Protein AF-A0AAV7TXJ1-F1 (afdb_monomer)

Structure (mmCIF, N/CA/C/O backbone):
data_AF-A0AAV7TXJ1-F1
#
_entry.id   AF-A0AAV7TXJ1-F1
#
loop_
_atom_site.group_PDB
_atom_site.id
_atom_site.type_symbol
_atom_site.label_atom_id
_atom_site.label_alt_id
_atom_site.label_comp_id
_atom_site.label_asym_id
_atom_site.label_entity_id
_atom_site.label_seq_id
_atom_site.pdbx_PDB_ins_code
_atom_site.Cartn_x
_atom_site.Cartn_y
_atom_site.Cartn_z
_atom_site.occupancy
_atom_site.B_iso_or_equiv
_atom_site.auth_seq_id
_atom_site.auth_comp_id
_atom_site.auth_asym_id
_atom_site.auth_atom_id
_atom_site.pdbx_PDB_model_num
ATOM 1 N N . MET A 1 1 ? 29.647 21.938 57.195 1.00 44.66 1 MET A N 1
ATOM 2 C CA . MET A 1 1 ? 29.527 20.941 56.111 1.00 44.66 1 MET A CA 1
ATOM 3 C C . MET A 1 1 ? 28.991 19.669 56.745 1.00 44.66 1 MET A C 1
ATOM 5 O O . MET A 1 1 ? 29.763 18.951 57.360 1.00 44.66 1 MET A O 1
ATOM 9 N N . ALA A 1 2 ? 27.670 19.486 56.723 1.00 45.44 2 ALA A N 1
ATOM 10 C CA . ALA A 1 2 ? 27.016 18.261 57.190 1.00 45.44 2 ALA A CA 1
ATOM 11 C C . ALA A 1 2 ? 27.037 17.235 56.046 1.00 45.44 2 ALA A C 1
ATOM 13 O O . ALA A 1 2 ? 26.873 17.624 54.886 1.00 45.44 2 ALA A O 1
ATOM 14 N N . SER A 1 3 ? 27.345 15.975 56.361 1.00 47.84 3 SER A N 1
ATOM 15 C CA . SER A 1 3 ? 27.571 14.915 55.379 1.00 47.84 3 SER A CA 1
ATOM 16 C C . SER A 1 3 ? 26.258 14.465 54.733 1.00 47.84 3 SER A C 1
ATOM 18 O O . SER A 1 3 ? 25.182 14.521 55.319 1.00 47.84 3 SER A O 1
ATOM 20 N N . PHE A 1 4 ? 26.361 14.020 53.484 1.00 45.41 4 PHE A N 1
ATOM 21 C CA . PHE A 1 4 ? 25.254 13.537 52.655 1.00 45.41 4 PHE A CA 1
ATOM 22 C C . PHE A 1 4 ? 24.641 12.214 53.169 1.00 45.41 4 PHE A C 1
ATOM 24 O O . PHE A 1 4 ? 23.583 11.803 52.693 1.00 45.41 4 PHE A O 1
ATOM 31 N N . ASP A 1 5 ? 25.281 11.566 54.146 1.00 53.81 5 ASP A N 1
ATOM 32 C CA . ASP A 1 5 ? 24.901 10.244 54.650 1.00 53.81 5 ASP A CA 1
ATOM 33 C C . ASP A 1 5 ? 23.789 10.284 55.714 1.00 53.81 5 ASP A C 1
ATOM 35 O O . ASP A 1 5 ? 22.982 9.356 55.766 1.00 53.81 5 ASP A O 1
ATOM 39 N N . ASP A 1 6 ? 23.633 11.385 56.462 1.00 55.72 6 ASP A N 1
ATOM 40 C CA . ASP A 1 6 ? 22.597 11.502 57.509 1.00 55.72 6 ASP A CA 1
ATOM 41 C C . ASP A 1 6 ? 21.161 11.503 56.954 1.00 55.72 6 ASP A C 1
ATOM 43 O O . ASP A 1 6 ? 20.207 11.242 57.684 1.00 55.72 6 ASP 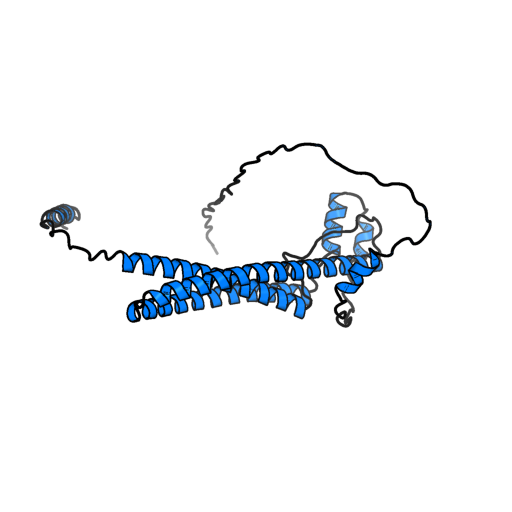A O 1
ATOM 47 N N . ASN A 1 7 ? 20.984 11.758 55.654 1.00 55.47 7 ASN A N 1
ATOM 48 C CA . ASN A 1 7 ? 19.667 11.835 55.014 1.00 55.47 7 ASN A CA 1
ATOM 49 C C . ASN A 1 7 ? 19.118 10.455 54.598 1.00 55.47 7 ASN A C 1
ATOM 51 O O . ASN A 1 7 ? 17.936 10.299 54.291 1.00 55.47 7 ASN A O 1
ATOM 55 N N . ARG A 1 8 ? 19.975 9.427 54.555 1.00 56.69 8 ARG A N 1
ATOM 56 C CA . ARG A 1 8 ? 19.598 8.100 54.049 1.00 56.69 8 ARG A CA 1
ATOM 57 C C . ARG A 1 8 ? 18.840 7.282 55.093 1.00 56.69 8 ARG A C 1
ATOM 59 O O . ARG A 1 8 ? 17.846 6.635 54.761 1.00 56.69 8 ARG A O 1
ATOM 66 N N . ASP A 1 9 ? 19.262 7.390 56.347 1.00 70.50 9 ASP A N 1
ATOM 67 C CA . ASP A 1 9 ? 18.637 6.692 57.469 1.00 70.50 9 ASP A CA 1
ATOM 68 C C . ASP A 1 9 ? 17.297 7.330 57.862 1.00 70.50 9 ASP A C 1
ATOM 70 O O . ASP A 1 9 ? 16.354 6.624 58.228 1.00 70.50 9 ASP A O 1
ATOM 74 N N . THR A 1 10 ? 17.149 8.648 57.678 1.00 69.12 10 THR A N 1
ATOM 75 C CA . THR A 1 10 ? 15.869 9.348 57.881 1.00 69.12 10 THR A CA 1
ATOM 76 C C . THR A 1 10 ? 14.829 8.936 56.837 1.00 69.12 10 THR A C 1
ATOM 78 O O . THR A 1 10 ? 13.684 8.651 57.187 1.00 69.12 10 THR A O 1
ATOM 81 N N . LEU A 1 11 ? 15.234 8.818 55.567 1.00 66.56 11 LEU A N 1
ATOM 82 C CA . LEU A 1 11 ? 14.375 8.338 54.477 1.00 66.56 11 LEU A CA 1
ATOM 83 C C . LEU A 1 11 ? 13.955 6.875 54.666 1.00 66.56 11 LEU A C 1
ATOM 85 O O . LEU A 1 11 ? 12.809 6.521 54.385 1.00 66.56 11 LEU A O 1
ATOM 89 N N . ALA A 1 12 ? 14.855 6.024 55.166 1.00 69.19 12 ALA A N 1
ATOM 90 C CA . ALA A 1 12 ? 14.532 4.635 55.476 1.00 69.19 12 ALA A CA 1
ATOM 91 C C . ALA A 1 12 ? 13.516 4.539 56.627 1.00 69.19 12 ALA A C 1
ATOM 93 O O . ALA A 1 12 ? 12.518 3.826 56.510 1.00 69.19 12 ALA A O 1
ATOM 94 N N . ALA A 1 13 ? 13.711 5.306 57.704 1.00 74.06 13 ALA A N 1
ATOM 95 C CA . ALA A 1 13 ? 12.779 5.350 58.830 1.00 74.06 13 ALA A CA 1
ATOM 96 C C . ALA A 1 13 ? 11.383 5.867 58.426 1.00 74.06 13 ALA A C 1
ATOM 98 O O . ALA A 1 13 ? 10.367 5.348 58.897 1.00 74.06 13 ALA A O 1
ATOM 99 N N . GLU A 1 14 ? 11.313 6.835 57.508 1.00 72.50 14 GLU A N 1
ATOM 100 C CA . GLU A 1 14 ? 10.054 7.361 56.971 1.00 72.50 14 GLU A CA 1
ATOM 101 C C . GLU A 1 14 ? 9.329 6.338 56.072 1.00 72.50 14 GLU A C 1
ATOM 103 O O . GLU A 1 14 ? 8.099 6.220 56.117 1.00 72.50 14 GLU A O 1
ATOM 108 N N . LEU A 1 15 ? 10.083 5.531 55.315 1.00 67.75 15 LEU A N 1
ATOM 109 C CA . LEU A 1 15 ? 9.535 4.469 54.467 1.00 67.75 15 LEU A CA 1
ATOM 110 C C . LEU A 1 15 ? 8.858 3.361 55.293 1.00 67.75 15 LEU A C 1
ATOM 112 O O . LEU A 1 15 ? 7.788 2.881 54.917 1.00 67.75 15 LEU A O 1
ATOM 116 N N . PHE A 1 16 ? 9.459 2.982 56.426 1.00 68.25 16 PHE A N 1
ATOM 117 C CA . PHE A 1 16 ? 8.970 1.898 57.290 1.00 68.25 16 PHE A CA 1
ATOM 118 C C . PHE A 1 16 ? 7.990 2.355 58.385 1.00 68.25 16 PHE A C 1
ATOM 120 O O . PHE A 1 16 ? 7.321 1.517 58.987 1.00 68.25 16 PHE A O 1
ATOM 127 N N . SER A 1 17 ? 7.834 3.666 58.607 1.00 64.38 17 SER A N 1
ATOM 128 C CA . SER A 1 17 ? 6.841 4.225 59.545 1.00 64.38 17 SER A CA 1
ATOM 129 C C . SER A 1 17 ? 5.441 4.389 58.940 1.00 64.38 17 SER A C 1
ATOM 131 O O . SER A 1 17 ? 4.470 4.645 59.660 1.00 64.38 17 SER A O 1
ATOM 133 N N . ARG A 1 18 ? 5.282 4.214 57.620 1.00 55.34 18 ARG A N 1
ATOM 134 C CA . ARG A 1 18 ? 3.954 4.160 56.996 1.00 55.34 18 ARG A CA 1
ATOM 135 C C . ARG A 1 18 ? 3.254 2.866 57.406 1.00 55.34 18 ARG A C 1
ATOM 137 O O . ARG A 1 18 ? 3.525 1.805 56.850 1.00 55.34 18 ARG A O 1
ATOM 144 N N . LYS A 1 19 ? 2.307 2.967 58.350 1.00 61.31 19 LYS A N 1
ATOM 145 C CA . LYS A 1 19 ? 1.334 1.899 58.638 1.00 61.31 19 LYS A CA 1
ATOM 146 C C . LYS A 1 19 ? 0.792 1.358 57.307 1.00 61.31 19 LYS A C 1
ATOM 148 O O . LYS A 1 19 ? 0.383 2.179 56.479 1.00 61.31 19 LYS A O 1
ATOM 153 N N . PRO A 1 20 ? 0.770 0.029 57.092 1.00 51.16 20 PRO A N 1
ATOM 154 C CA . PRO A 1 20 ? 0.206 -0.546 55.881 1.00 51.16 20 PRO A CA 1
ATOM 155 C C . PRO A 1 20 ? -1.222 -0.027 55.735 1.00 51.16 20 PRO A C 1
ATOM 157 O O . PRO A 1 20 ? -2.091 -0.314 56.560 1.00 51.16 20 PRO A O 1
ATOM 160 N N . GLN A 1 21 ? -1.445 0.812 54.720 1.00 51.97 21 GLN A N 1
ATOM 161 C CA . GLN A 1 21 ? -2.796 1.197 54.350 1.00 51.97 21 GLN A CA 1
ATOM 162 C C . GLN A 1 21 ? -3.510 -0.098 53.986 1.00 51.97 21 GLN A C 1
ATOM 164 O O . GLN A 1 21 ? -3.008 -0.867 53.162 1.00 51.97 21 GLN A O 1
ATOM 169 N N . ALA A 1 22 ? -4.648 -0.344 54.639 1.00 54.94 22 ALA A N 1
ATOM 170 C CA . ALA A 1 22 ? -5.539 -1.431 54.273 1.00 54.94 22 ALA A CA 1
ATOM 171 C C . ALA A 1 22 ? -5.709 -1.426 52.746 1.00 54.94 22 ALA A C 1
ATOM 173 O O . ALA A 1 22 ? -5.795 -0.336 52.161 1.00 54.94 22 ALA A O 1
ATOM 174 N N . PRO A 1 23 ? -5.693 -2.604 52.100 1.00 49.53 23 PRO A N 1
ATOM 175 C CA . PRO A 1 23 ? -5.726 -2.697 50.653 1.00 49.53 23 PRO A CA 1
ATOM 176 C C . PRO A 1 23 ? -6.911 -1.878 50.162 1.00 49.53 23 PRO A C 1
ATOM 178 O O . PRO A 1 23 ? -8.062 -2.187 50.468 1.00 49.53 23 PRO A O 1
ATOM 181 N N . ARG A 1 24 ? -6.619 -0.792 49.434 1.00 47.91 24 ARG A N 1
ATOM 182 C CA . ARG A 1 24 ? -7.638 -0.096 48.659 1.00 47.91 24 ARG A CA 1
ATOM 183 C C . ARG A 1 24 ? -8.225 -1.173 47.768 1.00 47.91 24 ARG A C 1
ATOM 185 O O . ARG A 1 24 ? -7.517 -1.699 46.912 1.00 47.91 24 ARG A O 1
ATOM 192 N N . THR A 1 25 ? -9.475 -1.538 48.017 1.00 47.28 25 THR A N 1
ATOM 193 C CA . THR A 1 25 ? -10.266 -2.378 47.131 1.00 47.28 25 THR A CA 1
ATOM 194 C C . THR A 1 25 ? -10.360 -1.624 45.813 1.00 47.28 25 THR A C 1
ATOM 196 O O . THR A 1 25 ? -11.230 -0.780 45.613 1.00 47.28 25 THR A O 1
ATOM 199 N N . SER A 1 26 ? -9.374 -1.842 44.945 1.00 52.94 26 SER A N 1
ATOM 200 C CA . SER A 1 26 ? -9.452 -1.466 43.552 1.00 52.94 26 SER A CA 1
ATOM 201 C C . SER A 1 26 ? -10.658 -2.204 43.013 1.00 52.94 26 SER A C 1
ATOM 203 O O . SER A 1 26 ? -10.696 -3.434 43.043 1.00 52.94 26 SER A O 1
ATOM 205 N N . ASP A 1 27 ? -11.634 -1.432 42.578 1.00 45.31 27 ASP A N 1
ATOM 206 C CA . ASP A 1 27 ? -12.844 -1.858 41.904 1.00 45.31 27 ASP A CA 1
ATOM 207 C C . ASP A 1 27 ? -12.455 -2.518 40.564 1.00 45.31 27 ASP A C 1
ATOM 209 O O . ASP A 1 27 ? -12.539 -1.930 39.483 1.00 45.31 27 ASP A O 1
ATOM 213 N N . HIS A 1 28 ? -11.876 -3.721 40.644 1.00 46.91 28 HIS A N 1
ATOM 214 C CA . HIS A 1 28 ? -11.438 -4.531 39.517 1.00 46.91 28 HIS A CA 1
ATOM 215 C C . HIS A 1 28 ? -12.684 -5.164 38.912 1.00 46.91 28 HIS A C 1
ATOM 217 O O . HIS A 1 28 ? -12.992 -6.333 39.118 1.00 46.91 28 HIS A O 1
ATOM 223 N N . THR A 1 29 ? -13.453 -4.338 38.207 1.00 49.44 29 THR A N 1
ATOM 224 C CA . THR A 1 29 ? -14.603 -4.785 37.434 1.00 49.44 29 THR A CA 1
ATOM 225 C C . THR A 1 29 ? -14.074 -5.445 36.152 1.00 49.44 29 THR A C 1
ATOM 227 O O . THR A 1 29 ? -13.507 -4.750 35.300 1.00 49.44 29 THR A O 1
ATOM 230 N N . PRO A 1 30 ? -14.231 -6.773 35.978 1.00 56.66 30 PRO A N 1
ATOM 231 C CA . PRO A 1 30 ? -13.691 -7.523 34.833 1.00 56.66 30 PRO A CA 1
ATOM 232 C C . PRO A 1 30 ? -14.153 -6.974 33.468 1.00 56.66 30 PRO A C 1
ATOM 234 O O . PRO A 1 30 ? -13.489 -7.161 32.449 1.00 56.66 30 PRO A O 1
ATOM 237 N N . THR A 1 31 ? -15.244 -6.205 33.452 1.00 65.94 31 THR A N 1
ATOM 238 C CA . THR A 1 31 ? -15.799 -5.525 32.277 1.00 65.94 31 THR A CA 1
ATOM 239 C C . THR A 1 31 ? -14.896 -4.413 31.720 1.00 65.94 31 THR A C 1
ATOM 241 O O . THR A 1 31 ? -14.801 -4.261 30.501 1.00 65.94 31 THR A O 1
ATOM 244 N N . LYS A 1 32 ? -14.194 -3.640 32.569 1.00 70.75 32 LYS A N 1
ATOM 245 C CA . LYS A 1 32 ? -13.352 -2.509 32.115 1.00 70.75 32 LYS A CA 1
ATOM 246 C C . LYS A 1 32 ? -12.047 -2.976 31.468 1.00 70.75 32 LYS A C 1
ATOM 248 O O . LYS A 1 32 ? -11.631 -2.416 30.453 1.00 70.75 32 LYS A O 1
ATOM 253 N N . GLU A 1 33 ? -11.429 -4.022 32.014 1.00 74.75 33 GLU A N 1
ATOM 254 C CA . GLU A 1 33 ? -10.202 -4.599 31.450 1.00 74.75 33 GLU A CA 1
ATOM 255 C C . GLU A 1 33 ? -10.486 -5.311 30.118 1.00 74.75 33 GLU A C 1
ATOM 257 O O . GLU A 1 33 ? -9.755 -5.118 29.144 1.00 74.75 33 GLU A O 1
ATOM 262 N N . GLY A 1 34 ? -11.611 -6.031 30.016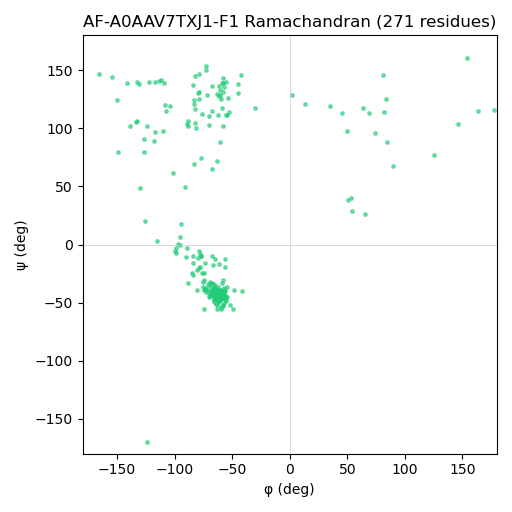 1.00 85.50 34 GLY A N 1
ATOM 263 C CA . GLY A 1 34 ? -12.053 -6.632 28.754 1.00 85.50 34 GLY A CA 1
ATOM 264 C C . GLY A 1 34 ? -12.308 -5.597 27.650 1.00 85.50 34 GLY A C 1
ATOM 265 O O . GLY A 1 34 ? -11.895 -5.791 26.503 1.00 85.50 34 GLY A O 1
ATOM 266 N N . LEU A 1 35 ? -12.919 -4.456 27.991 1.00 87.38 35 LEU A N 1
ATOM 267 C CA . LEU A 1 35 ? -13.142 -3.356 27.047 1.00 87.38 35 LEU A CA 1
ATOM 268 C C . LEU A 1 35 ? -11.818 -2.764 26.544 1.00 87.38 35 LEU A C 1
ATOM 270 O O . LEU A 1 35 ? -11.633 -2.576 25.340 1.00 87.38 35 LEU A O 1
ATOM 274 N N . ARG A 1 36 ? -10.865 -2.521 27.451 1.00 88.12 36 ARG A N 1
ATOM 275 C CA . ARG A 1 36 ? -9.535 -2.003 27.104 1.00 88.12 36 ARG A CA 1
ATOM 276 C C . ARG A 1 36 ? -8.802 -2.926 26.130 1.00 88.12 36 ARG A C 1
ATOM 278 O O . ARG A 1 36 ? -8.245 -2.453 25.140 1.00 88.12 36 ARG A O 1
ATOM 285 N N . GLN A 1 37 ? -8.836 -4.235 26.368 1.00 91.31 37 GLN A N 1
ATOM 286 C CA . GLN A 1 37 ? -8.215 -5.218 25.477 1.00 91.31 37 GLN A CA 1
ATOM 287 C C . GLN A 1 37 ? -8.849 -5.222 24.080 1.00 91.31 37 GLN A C 1
ATOM 289 O O . GLN A 1 37 ? -8.127 -5.285 23.080 1.00 91.31 37 GLN A O 1
ATOM 294 N N . LYS A 1 38 ? -10.180 -5.084 23.988 1.00 93.00 38 LYS A N 1
ATOM 295 C CA . LYS A 1 38 ? -10.880 -4.940 22.701 1.00 93.00 38 LYS A CA 1
ATOM 296 C C . LYS A 1 38 ? -10.431 -3.685 21.949 1.00 93.00 38 LYS A C 1
ATOM 298 O O . LYS A 1 38 ? -10.134 -3.780 20.761 1.00 93.00 38 LYS A O 1
ATOM 303 N N . PHE A 1 39 ? -10.279 -2.548 22.629 1.00 94.19 39 PHE A N 1
ATOM 304 C CA . PHE A 1 39 ? -9.774 -1.316 22.011 1.00 94.19 39 PHE A CA 1
ATOM 305 C C . PHE A 1 39 ? -8.315 -1.426 21.543 1.00 94.19 39 PHE A C 1
ATOM 307 O O . PHE A 1 39 ? -8.008 -0.999 20.432 1.00 94.19 39 PHE A O 1
ATOM 314 N N . ILE A 1 40 ? -7.429 -2.063 22.319 1.00 94.62 40 ILE A N 1
ATOM 315 C CA . ILE A 1 40 ? -6.039 -2.330 21.897 1.00 94.62 40 ILE A CA 1
ATOM 316 C C . ILE A 1 40 ? -6.018 -3.209 20.638 1.00 94.62 40 ILE A C 1
ATOM 318 O O . ILE A 1 40 ? -5.270 -2.954 19.689 1.00 94.62 40 ILE A O 1
ATOM 322 N N . LYS A 1 41 ? -6.859 -4.251 20.607 1.00 96.81 41 LYS A N 1
ATOM 323 C CA . LYS A 1 41 ? -6.999 -5.125 19.437 1.00 96.81 41 LYS A CA 1
ATOM 324 C C . LYS A 1 41 ? -7.519 -4.343 18.227 1.00 96.81 41 LYS A C 1
ATOM 326 O O . LYS A 1 41 ? -6.952 -4.495 17.145 1.00 96.81 41 LYS A O 1
ATOM 331 N N . LEU A 1 42 ? -8.537 -3.502 18.411 1.00 97.06 42 LEU A N 1
ATOM 332 C CA . LEU A 1 42 ? -9.119 -2.675 17.355 1.00 97.06 42 LEU A CA 1
ATOM 333 C C . LEU A 1 42 ? -8.102 -1.679 16.788 1.00 97.06 42 LEU A C 1
ATOM 335 O O . LEU A 1 42 ? -7.931 -1.612 15.573 1.00 97.06 42 LEU A O 1
ATOM 339 N N . GLU A 1 43 ? -7.354 -0.981 17.646 1.00 97.50 43 GLU A N 1
ATOM 340 C CA . GLU A 1 43 ? -6.286 -0.069 17.224 1.00 97.50 43 GLU A CA 1
ATOM 341 C C . GLU A 1 43 ? -5.243 -0.800 16.371 1.00 97.50 43 GLU A C 1
ATOM 343 O O . GLU A 1 43 ? -4.855 -0.326 15.300 1.00 97.50 43 GLU A O 1
ATOM 348 N N . ARG A 1 44 ? -4.804 -1.986 16.812 1.00 98.00 44 ARG A N 1
ATOM 349 C CA . ARG A 1 44 ? -3.841 -2.804 16.066 1.00 98.00 44 ARG A CA 1
ATOM 350 C C . ARG A 1 44 ? -4.375 -3.180 14.684 1.00 98.00 44 ARG A C 1
ATOM 352 O O . ARG A 1 44 ? -3.628 -3.079 13.710 1.00 98.00 44 ARG A O 1
ATOM 359 N N . LEU A 1 45 ? -5.634 -3.610 14.592 1.00 98.25 45 LEU A N 1
ATOM 360 C CA . LEU A 1 45 ? -6.265 -3.969 13.319 1.00 98.25 45 LEU A CA 1
ATOM 361 C C . LEU A 1 45 ? -6.390 -2.750 12.396 1.00 98.25 45 LEU A C 1
ATOM 363 O O . LEU A 1 45 ? -5.991 -2.826 11.236 1.00 98.25 45 LEU A O 1
ATOM 367 N N . ARG A 1 46 ? -6.835 -1.603 12.920 1.00 98.00 46 ARG A N 1
ATOM 368 C CA . ARG A 1 46 ? -6.926 -0.338 12.173 1.00 98.00 46 ARG A CA 1
ATOM 369 C C . ARG A 1 46 ? -5.560 0.135 11.667 1.00 98.00 46 ARG A C 1
ATOM 371 O O . ARG A 1 46 ? -5.442 0.528 10.512 1.00 98.00 46 ARG A O 1
ATOM 378 N N . LYS A 1 47 ? -4.495 0.023 12.471 1.00 98.19 47 LYS A N 1
ATOM 379 C CA . LYS A 1 47 ? -3.118 0.300 12.015 1.00 98.19 47 LYS A CA 1
ATOM 380 C C . LYS A 1 47 ? -2.700 -0.624 10.869 1.00 98.19 47 LYS A C 1
ATOM 382 O O . LYS A 1 47 ? -2.091 -0.166 9.903 1.00 98.19 47 LYS A O 1
ATOM 387 N N . GLN A 1 48 ? -3.009 -1.917 10.963 1.00 98.12 48 GLN A N 1
ATOM 388 C CA . GLN A 1 48 ? -2.700 -2.871 9.895 1.00 98.12 48 GLN A CA 1
ATOM 389 C C . GLN A 1 48 ? -3.463 -2.544 8.610 1.00 98.12 48 GLN A C 1
ATOM 391 O O . GLN A 1 48 ? -2.851 -2.525 7.545 1.00 98.12 48 GLN A O 1
ATOM 396 N N . GLU A 1 49 ? -4.759 -2.255 8.706 1.00 98.12 49 GLU A N 1
ATOM 397 C CA . GLU A 1 49 ? -5.600 -1.851 7.576 1.00 98.12 49 GLU A CA 1
ATOM 398 C C . GLU A 1 49 ? -5.034 -0.600 6.894 1.00 98.12 49 GLU A C 1
ATOM 400 O O . GLU A 1 49 ? -4.738 -0.640 5.699 1.00 98.12 49 GLU A O 1
ATOM 405 N N . LEU A 1 50 ? -4.736 0.447 7.665 1.00 97.81 50 LEU A N 1
ATOM 406 C CA . LEU A 1 50 ? -4.200 1.704 7.152 1.00 97.81 50 LEU A CA 1
ATOM 407 C C . LEU A 1 50 ? -2.846 1.514 6.453 1.00 97.81 50 LEU A C 1
ATOM 409 O O . LEU A 1 50 ? -2.602 2.072 5.381 1.00 97.81 50 LEU A O 1
ATOM 413 N N . ALA A 1 51 ? -1.958 0.693 7.022 1.00 97.00 51 ALA A N 1
ATOM 414 C CA . ALA A 1 51 ? -0.684 0.358 6.390 1.00 97.00 51 ALA A CA 1
ATOM 415 C C . ALA A 1 51 ? -0.887 -0.337 5.033 1.00 97.00 51 ALA A C 1
ATOM 417 O O . ALA A 1 51 ? -0.210 0.008 4.060 1.00 97.00 51 ALA A O 1
ATOM 418 N N . ARG A 1 52 ? -1.845 -1.271 4.945 1.00 97.50 52 ARG A N 1
ATOM 419 C CA . ARG A 1 52 ? -2.193 -1.963 3.694 1.00 97.50 52 ARG A CA 1
ATOM 420 C C . ARG A 1 52 ? -2.816 -1.019 2.679 1.00 97.50 52 ARG A C 1
ATOM 422 O O . ARG A 1 52 ? -2.433 -1.065 1.514 1.00 97.50 52 ARG A O 1
ATOM 429 N N . TRP A 1 53 ? -3.722 -0.146 3.111 1.00 97.88 53 TRP A N 1
ATOM 430 C CA . TRP A 1 53 ? -4.317 0.872 2.254 1.00 97.88 53 TRP A CA 1
ATOM 431 C C . TRP A 1 53 ? -3.232 1.748 1.616 1.00 97.88 53 TRP A C 1
ATOM 433 O O . TRP A 1 53 ? -3.199 1.897 0.397 1.00 97.88 53 TRP A O 1
ATOM 443 N N . TRP A 1 54 ? -2.263 2.225 2.405 1.00 97.75 54 TRP A N 1
ATOM 444 C CA . TRP A 1 54 ? -1.130 2.988 1.877 1.00 97.75 54 TRP A CA 1
ATOM 445 C C . TRP A 1 54 ? -0.222 2.175 0.953 1.00 97.75 54 TRP A C 1
ATOM 447 O O . TRP A 1 54 ? 0.310 2.738 -0.005 1.00 97.75 54 TRP A O 1
ATOM 457 N N . ASP A 1 55 ? -0.009 0.880 1.213 1.00 96.81 55 ASP A N 1
ATOM 458 C CA . ASP A 1 55 ? 0.704 -0.004 0.284 1.00 96.81 55 ASP A CA 1
ATOM 459 C C . ASP A 1 55 ? 0.004 -0.031 -1.081 1.00 96.81 55 ASP A C 1
ATOM 461 O O . ASP A 1 55 ? 0.645 0.259 -2.091 1.00 96.81 55 ASP A O 1
ATOM 465 N N . ILE A 1 56 ? -1.304 -0.301 -1.099 1.00 98.06 56 ILE A N 1
ATOM 466 C CA . ILE A 1 56 ? -2.126 -0.373 -2.315 1.00 98.06 56 ILE A CA 1
ATOM 467 C C . ILE A 1 56 ? -2.109 0.960 -3.063 1.00 98.06 56 ILE A C 1
ATOM 469 O O . ILE A 1 56 ? -1.763 0.994 -4.242 1.00 98.06 56 ILE A O 1
ATOM 473 N N . THR A 1 57 ? -2.434 2.062 -2.384 1.00 97.88 57 THR A N 1
ATOM 474 C CA . THR A 1 57 ? -2.503 3.400 -2.989 1.00 97.88 57 THR A CA 1
ATOM 475 C C . THR A 1 57 ? -1.160 3.810 -3.585 1.00 97.88 57 THR A C 1
ATOM 477 O O . THR A 1 57 ? -1.101 4.311 -4.705 1.00 97.88 57 THR A O 1
ATOM 480 N N . THR A 1 58 ? -0.056 3.539 -2.881 1.00 97.81 58 THR A N 1
ATOM 481 C CA . THR A 1 58 ? 1.281 3.854 -3.400 1.00 97.81 58 THR A CA 1
ATOM 482 C C . THR A 1 58 ? 1.613 3.006 -4.631 1.00 97.81 58 THR A C 1
ATOM 484 O O . THR A 1 58 ? 2.160 3.526 -5.597 1.00 97.81 58 THR A O 1
ATOM 487 N N . LEU A 1 59 ? 1.291 1.708 -4.622 1.00 98.31 59 LEU A N 1
ATOM 488 C CA . LEU A 1 59 ? 1.531 0.823 -5.766 1.00 98.31 59 LEU A CA 1
ATOM 489 C C . LEU A 1 59 ? 0.690 1.215 -6.988 1.00 98.31 59 LEU A C 1
ATOM 491 O O . LEU A 1 59 ? 1.220 1.241 -8.094 1.00 98.31 59 LEU A O 1
ATOM 495 N N . LYS A 1 60 ? -0.580 1.589 -6.796 1.00 98.00 60 LYS A N 1
ATOM 496 C CA . LYS A 1 60 ? -1.425 2.135 -7.870 1.00 98.00 60 LYS A CA 1
ATOM 497 C C . LYS A 1 60 ? -0.824 3.410 -8.454 1.00 98.00 60 LYS A C 1
ATOM 499 O O . LYS A 1 60 ? -0.729 3.532 -9.669 1.00 98.00 60 LYS A O 1
ATOM 504 N N . ARG A 1 61 ? -0.302 4.296 -7.600 1.00 97.88 61 ARG A N 1
ATOM 505 C CA . ARG A 1 61 ? 0.376 5.512 -8.058 1.00 97.88 61 ARG A CA 1
ATOM 506 C C . ARG A 1 61 ? 1.604 5.217 -8.924 1.00 97.88 61 ARG A C 1
ATOM 508 O O . ARG A 1 61 ? 1.823 5.902 -9.914 1.00 97.88 61 ARG A O 1
ATOM 515 N N . TYR A 1 62 ? 2.385 4.191 -8.586 1.00 97.75 62 TYR A N 1
ATOM 516 C CA . TYR A 1 62 ? 3.502 3.752 -9.431 1.00 97.75 62 TYR A CA 1
ATOM 517 C C . TYR A 1 62 ? 3.041 3.289 -10.820 1.00 97.75 62 TYR A C 1
ATOM 519 O O . TYR A 1 62 ? 3.689 3.622 -11.810 1.00 97.75 62 TYR A O 1
ATOM 527 N N . LEU A 1 63 ? 1.910 2.579 -10.911 1.00 97.31 63 LEU A N 1
ATOM 528 C CA . LEU A 1 63 ? 1.329 2.179 -12.199 1.00 97.31 63 LEU A CA 1
ATOM 529 C C . LEU A 1 63 ? 0.873 3.387 -13.024 1.00 97.31 63 LEU A C 1
ATOM 531 O O . LEU A 1 63 ? 1.189 3.461 -14.207 1.00 97.31 63 LEU A O 1
ATOM 535 N N . GLU A 1 64 ? 0.182 4.345 -12.400 1.00 96.75 64 GLU A N 1
ATOM 536 C CA . GLU A 1 64 ? -0.258 5.588 -13.056 1.00 96.75 64 GLU A CA 1
ATOM 537 C C . GLU A 1 64 ? 0.919 6.374 -13.640 1.00 96.75 64 GLU A C 1
ATOM 539 O O . GLU A 1 64 ? 0.848 6.869 -14.762 1.00 96.75 64 GLU A O 1
ATOM 544 N N . LEU A 1 65 ? 2.019 6.461 -12.887 1.00 95.81 65 LEU A N 1
ATOM 545 C CA . LEU A 1 65 ? 3.237 7.152 -13.306 1.00 95.81 65 LEU A CA 1
ATOM 546 C C . LEU A 1 65 ? 4.104 6.327 -14.267 1.00 95.81 65 LEU A C 1
ATOM 548 O O . LEU A 1 65 ? 5.110 6.836 -14.752 1.00 95.81 65 LEU A O 1
ATOM 552 N N . LYS A 1 66 ? 3.754 5.060 -14.527 1.00 95.75 66 LYS A N 1
ATOM 553 C CA . LYS A 1 66 ? 4.582 4.099 -15.278 1.00 95.75 66 LYS A CA 1
ATOM 554 C C . LYS A 1 66 ? 6.002 3.981 -14.712 1.00 95.75 66 LYS A C 1
ATOM 556 O O . LYS A 1 66 ? 6.983 3.868 -15.444 1.00 95.75 66 LYS A O 1
ATOM 561 N N . GLN A 1 67 ? 6.107 3.985 -13.386 1.00 95.38 67 GLN A N 1
ATOM 562 C CA . GLN A 1 67 ? 7.368 3.901 -12.657 1.00 95.38 67 GLN A CA 1
ATOM 563 C C . GLN A 1 67 ? 7.465 2.590 -11.873 1.00 95.38 67 GLN A C 1
ATOM 565 O O . GLN A 1 67 ? 6.505 2.135 -11.257 1.00 95.38 67 GLN A O 1
ATOM 570 N N . ILE A 1 68 ? 8.657 1.997 -11.848 1.00 95.62 68 ILE A N 1
ATOM 571 C CA . ILE A 1 68 ? 8.955 0.752 -11.142 1.00 95.62 68 ILE A CA 1
ATOM 572 C C . ILE A 1 68 ? 9.729 1.094 -9.858 1.00 95.62 68 ILE A C 1
ATOM 574 O O . ILE A 1 68 ? 10.848 1.633 -9.928 1.00 95.62 68 ILE A O 1
ATOM 578 N N . PRO A 1 69 ? 9.185 0.757 -8.671 1.00 95.75 69 PRO A N 1
ATOM 579 C CA . PRO A 1 69 ? 9.860 0.994 -7.402 1.00 95.75 69 PRO A CA 1
ATOM 580 C C . PRO A 1 69 ? 11.220 0.306 -7.360 1.00 95.75 69 PRO A C 1
ATOM 582 O O . PRO A 1 69 ? 11.333 -0.840 -7.793 1.00 95.75 69 PRO A O 1
ATOM 585 N N . ARG A 1 70 ? 12.233 0.929 -6.742 1.00 92.50 70 ARG A N 1
ATOM 586 C CA . ARG A 1 70 ? 13.607 0.369 -6.677 1.00 92.50 70 ARG A CA 1
ATOM 587 C C . ARG A 1 70 ? 13.672 -1.102 -6.252 1.00 92.50 70 ARG A C 1
ATOM 589 O O . ARG A 1 70 ? 14.488 -1.849 -6.773 1.00 92.50 70 ARG A O 1
ATOM 596 N N . GLY A 1 71 ? 12.832 -1.508 -5.298 1.00 91.75 71 GLY A N 1
ATOM 597 C CA . GLY A 1 71 ? 12.805 -2.878 -4.771 1.00 91.75 71 GLY A CA 1
ATOM 598 C C . GLY A 1 71 ? 12.122 -3.914 -5.671 1.00 91.75 71 GLY A C 1
ATOM 599 O O . GLY A 1 71 ? 12.204 -5.095 -5.364 1.00 91.75 71 GLY A O 1
ATOM 600 N N . LEU A 1 72 ? 11.445 -3.485 -6.740 1.00 93.88 72 LEU A N 1
ATOM 601 C CA . LEU A 1 72 ? 10.757 -4.346 -7.713 1.00 93.88 72 LEU A CA 1
ATOM 602 C C . LEU A 1 72 ? 11.374 -4.272 -9.114 1.00 93.88 72 LEU A C 1
ATOM 604 O O . LEU A 1 72 ? 10.864 -4.895 -10.045 1.00 93.88 72 LEU A O 1
ATOM 608 N N . ARG A 1 73 ? 12.465 -3.518 -9.278 1.00 90.94 73 ARG A N 1
ATOM 609 C CA . A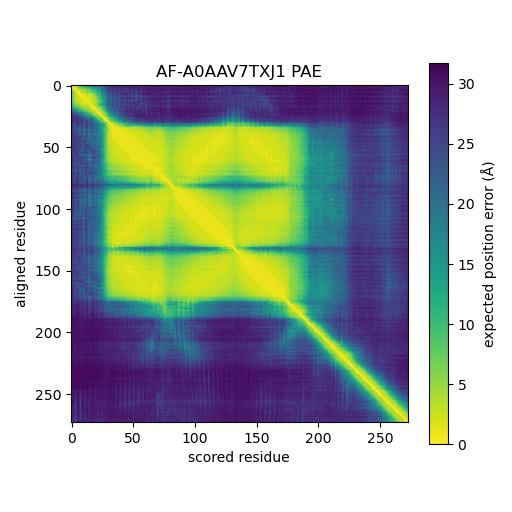RG A 1 73 ? 13.234 -3.501 -10.522 1.00 90.94 73 ARG A CA 1
ATOM 610 C C . ARG A 1 73 ? 13.940 -4.843 -10.653 1.00 90.94 73 ARG A C 1
ATOM 612 O O . ARG A 1 73 ? 14.853 -5.143 -9.884 1.00 90.94 73 ARG A O 1
ATOM 619 N N . VAL A 1 74 ? 13.497 -5.648 -11.608 1.00 88.06 74 VAL A N 1
ATOM 620 C CA . VAL A 1 74 ? 14.164 -6.901 -11.949 1.00 88.06 74 VAL A CA 1
ATOM 621 C C . VAL A 1 74 ? 15.472 -6.559 -12.662 1.00 88.06 74 VAL A C 1
ATOM 623 O O . VAL A 1 74 ? 15.506 -5.738 -13.574 1.00 88.06 74 VAL A O 1
ATOM 626 N N . ILE A 1 75 ? 16.570 -7.138 -12.182 1.00 83.81 75 ILE A N 1
ATOM 627 C CA . ILE A 1 75 ? 17.918 -6.907 -12.703 1.00 83.81 75 ILE A CA 1
ATOM 628 C C . ILE A 1 75 ? 18.408 -8.248 -13.228 1.00 83.81 75 ILE A C 1
ATOM 630 O O . ILE A 1 75 ? 18.987 -9.038 -12.482 1.00 83.81 75 ILE A O 1
ATOM 634 N N . ILE A 1 76 ? 18.122 -8.512 -14.496 1.00 84.25 76 ILE A N 1
ATOM 635 C CA . ILE A 1 76 ? 18.568 -9.711 -15.200 1.00 84.25 76 ILE A CA 1
ATOM 636 C C . ILE A 1 76 ? 19.132 -9.253 -16.539 1.00 84.25 76 ILE A C 1
ATOM 638 O O . ILE A 1 76 ? 18.593 -8.337 -17.160 1.00 84.25 76 ILE A O 1
ATOM 642 N N . PHE A 1 77 ? 20.228 -9.875 -16.954 1.00 81.50 77 PHE A N 1
ATOM 643 C CA . PHE A 1 77 ? 20.913 -9.561 -18.198 1.00 81.50 77 PHE A CA 1
ATOM 644 C C . PHE A 1 77 ? 20.877 -10.783 -19.117 1.00 81.50 77 PHE A C 1
ATOM 646 O O . PHE A 1 77 ? 21.049 -11.903 -18.618 1.00 81.50 77 PHE A O 1
ATOM 653 N N . PRO A 1 78 ? 20.669 -10.596 -20.428 1.00 83.50 78 PRO A N 1
ATOM 654 C CA . PRO A 1 78 ? 20.919 -11.649 -21.399 1.00 83.50 78 PRO A CA 1
ATOM 655 C C . PRO A 1 78 ? 22.383 -12.094 -21.309 1.00 83.50 78 PRO A C 1
ATOM 657 O O . PRO A 1 78 ? 23.293 -11.284 -21.140 1.00 83.50 78 PRO A O 1
ATOM 660 N N . SER A 1 79 ? 22.609 -13.402 -21.404 1.00 82.19 79 SER A N 1
ATOM 661 C CA . SER A 1 79 ? 23.951 -14.004 -21.376 1.00 82.19 79 SER A CA 1
ATOM 662 C C . SER A 1 79 ? 24.518 -14.136 -22.792 1.00 82.19 79 SER A C 1
ATOM 664 O O . SER A 1 79 ? 24.925 -15.220 -23.196 1.00 82.19 79 SER A O 1
ATOM 666 N N . LEU A 1 80 ? 24.468 -13.050 -23.566 1.00 78.88 80 LEU A N 1
ATOM 667 C CA . LEU A 1 80 ? 24.924 -13.003 -24.957 1.00 78.88 80 LEU A CA 1
ATOM 668 C C . LEU A 1 80 ? 26.169 -12.118 -25.060 1.00 78.88 80 LEU A C 1
ATOM 670 O O . LEU A 1 80 ? 26.268 -11.115 -24.358 1.00 78.88 80 LEU A O 1
ATOM 674 N N . GLU A 1 81 ? 27.136 -12.515 -25.889 1.00 72.69 81 GLU A N 1
ATOM 675 C CA . GLU A 1 81 ? 28.426 -11.819 -26.021 1.00 72.69 81 GLU A CA 1
ATOM 676 C C . GLU A 1 81 ? 28.310 -10.497 -26.787 1.00 72.69 81 GLU A C 1
ATOM 678 O O . GLU A 1 81 ? 28.908 -9.502 -26.377 1.00 72.69 81 GLU A O 1
ATOM 683 N N . ASP A 1 82 ? 27.493 -10.473 -27.840 1.00 75.81 82 ASP A N 1
ATOM 684 C CA . ASP A 1 82 ? 27.184 -9.277 -28.614 1.00 75.81 82 ASP A CA 1
ATOM 685 C C . ASP A 1 82 ? 25.749 -8.834 -28.312 1.00 75.81 82 ASP A C 1
ATOM 687 O O . ASP A 1 82 ? 24.776 -9.538 -28.586 1.00 75.81 82 ASP A O 1
ATOM 691 N N . LEU A 1 83 ? 25.627 -7.656 -27.705 1.00 77.88 83 LEU A N 1
ATOM 692 C CA . LEU A 1 83 ? 24.352 -7.062 -27.330 1.00 77.88 83 LEU A CA 1
ATOM 693 C C . LEU A 1 83 ? 24.080 -5.864 -28.219 1.00 77.88 83 LEU A C 1
ATOM 695 O O . LEU A 1 83 ? 24.589 -4.768 -27.980 1.00 77.88 83 LEU A O 1
ATOM 699 N N . ASP A 1 84 ? 23.277 -6.110 -29.245 1.00 84.44 84 ASP A N 1
ATOM 700 C CA . ASP A 1 84 ? 22.705 -5.063 -30.077 1.00 84.44 84 ASP A CA 1
ATOM 701 C C . ASP A 1 84 ? 21.814 -4.137 -29.216 1.00 84.44 84 ASP A C 1
ATOM 703 O O . ASP A 1 84 ? 21.049 -4.639 -28.376 1.00 84.44 84 ASP A O 1
ATOM 707 N N . PRO A 1 85 ? 21.902 -2.802 -29.378 1.00 83.56 85 PRO A N 1
ATOM 708 C CA . PRO A 1 85 ? 20.917 -1.858 -28.854 1.00 83.56 85 PRO A CA 1
ATOM 709 C C . PRO A 1 85 ? 19.452 -2.293 -29.012 1.00 83.56 85 PRO A C 1
ATOM 711 O O . PRO A 1 85 ? 18.682 -2.126 -28.063 1.00 83.56 85 PRO A O 1
ATOM 714 N N . ASP A 1 86 ? 19.077 -2.886 -30.147 1.00 88.12 86 ASP A N 1
ATOM 715 C CA . ASP A 1 86 ? 17.691 -3.298 -30.409 1.00 88.12 86 ASP A CA 1
ATOM 716 C C . ASP A 1 86 ? 17.251 -4.420 -29.457 1.00 88.12 86 ASP A C 1
ATOM 718 O O . ASP A 1 86 ? 16.218 -4.327 -28.785 1.00 88.12 86 ASP A O 1
ATOM 722 N N . LEU A 1 87 ? 18.100 -5.439 -29.294 1.00 86.81 87 LEU A N 1
ATOM 723 C CA . LEU A 1 87 ? 17.876 -6.539 -28.356 1.00 86.81 87 LEU A CA 1
ATOM 724 C C . LEU A 1 87 ? 17.791 -6.043 -26.905 1.00 86.81 87 LEU A C 1
ATOM 726 O O . LEU A 1 87 ? 16.976 -6.534 -26.120 1.00 86.81 87 LEU A O 1
ATOM 730 N N . LEU A 1 88 ? 18.632 -5.077 -26.525 1.00 84.06 88 LEU A N 1
ATOM 731 C CA . LEU A 1 88 ? 18.578 -4.479 -25.190 1.00 84.06 88 LEU A CA 1
ATOM 732 C C . LEU A 1 88 ? 17.252 -3.747 -24.959 1.00 84.06 88 LEU A C 1
ATOM 734 O O . LEU A 1 88 ? 16.676 -3.889 -23.881 1.00 84.06 88 LEU A O 1
ATOM 738 N N . GLY A 1 89 ? 16.740 -3.033 -25.964 1.00 86.06 89 GLY A N 1
ATOM 739 C CA . GLY A 1 89 ? 15.431 -2.386 -25.903 1.00 86.06 89 GLY A CA 1
ATOM 740 C C . GLY A 1 89 ? 14.287 -3.383 -25.692 1.00 86.06 89 GLY A C 1
ATOM 741 O O . GLY A 1 89 ? 13.459 -3.199 -24.794 1.00 86.06 89 GLY A O 1
ATOM 742 N N . GLU A 1 90 ? 14.267 -4.479 -26.453 1.00 90.25 90 GLU A N 1
ATOM 743 C CA . GLU A 1 90 ? 13.272 -5.550 -26.285 1.00 90.25 90 GLU A CA 1
ATOM 744 C C . GLU A 1 90 ? 13.362 -6.211 -24.902 1.00 90.25 90 GLU A C 1
ATOM 746 O O . GLU A 1 90 ? 12.347 -6.456 -24.237 1.00 90.25 90 GLU A O 1
ATOM 751 N N . TRP A 1 91 ? 14.584 -6.451 -24.428 1.00 89.62 91 TRP A N 1
ATOM 752 C CA . TRP A 1 91 ? 14.839 -7.038 -23.118 1.00 89.62 91 TRP A CA 1
ATOM 753 C C . TRP A 1 91 ? 14.374 -6.127 -21.975 1.00 89.62 91 TRP A C 1
ATOM 755 O O . TRP A 1 91 ? 13.714 -6.576 -21.031 1.00 89.62 91 TRP A O 1
ATOM 765 N N . GLU A 1 92 ? 14.675 -4.831 -22.067 1.00 87.69 92 GLU A N 1
ATOM 766 C CA . GLU A 1 92 ? 14.206 -3.806 -21.136 1.00 87.69 92 GLU A CA 1
ATOM 767 C C . GLU A 1 92 ? 12.684 -3.738 -21.079 1.00 87.69 92 GLU A C 1
ATOM 769 O O . GLU A 1 92 ? 12.102 -3.665 -19.988 1.00 87.69 92 GLU A O 1
ATOM 774 N N . HIS A 1 93 ? 12.036 -3.804 -22.242 1.00 91.06 93 HIS A N 1
ATOM 775 C CA . HIS A 1 93 ? 10.587 -3.815 -22.347 1.00 91.06 93 HIS A CA 1
ATOM 776 C C . HIS A 1 93 ? 9.984 -5.042 -21.646 1.00 91.06 93 HIS A C 1
ATOM 778 O O . HIS A 1 93 ? 9.098 -4.891 -20.799 1.00 91.06 93 HIS A O 1
ATOM 784 N N . LEU A 1 94 ? 10.507 -6.245 -21.914 1.00 93.88 94 LEU A N 1
ATOM 785 C CA . LEU A 1 94 ? 10.042 -7.491 -21.294 1.00 93.88 94 LEU A CA 1
ATOM 786 C C . LEU A 1 94 ? 10.197 -7.476 -19.764 1.00 93.88 94 LEU A C 1
ATOM 788 O O . LEU A 1 94 ? 9.270 -7.827 -19.022 1.00 93.88 94 LEU A O 1
ATOM 792 N N . ILE A 1 95 ? 11.359 -7.038 -19.273 1.00 92.50 95 ILE A N 1
ATOM 793 C CA . ILE A 1 95 ? 11.632 -6.908 -17.837 1.00 92.50 95 ILE A CA 1
ATOM 794 C C . ILE A 1 95 ? 10.676 -5.902 -17.196 1.00 92.50 95 ILE A C 1
ATOM 796 O O . ILE A 1 95 ? 10.105 -6.177 -16.136 1.00 92.50 95 ILE A O 1
ATOM 800 N N . SER A 1 96 ? 10.480 -4.750 -17.834 1.00 92.50 96 SER A N 1
ATOM 801 C CA . SER A 1 96 ? 9.599 -3.700 -17.325 1.00 92.50 96 SER A CA 1
ATOM 802 C C . SER A 1 96 ? 8.151 -4.184 -17.245 1.00 92.50 96 SER A C 1
ATOM 804 O O . SER A 1 96 ? 7.516 -4.041 -16.197 1.00 92.50 96 SER A O 1
ATOM 806 N N . ALA A 1 97 ? 7.650 -4.831 -18.302 1.00 94.69 97 ALA A N 1
ATOM 807 C CA . ALA A 1 97 ? 6.319 -5.436 -18.334 1.00 94.69 97 ALA A CA 1
ATOM 808 C C . ALA A 1 97 ? 6.133 -6.450 -17.194 1.00 94.69 97 ALA A C 1
ATOM 810 O O . ALA A 1 97 ? 5.130 -6.419 -16.475 1.00 94.69 97 ALA A O 1
ATOM 811 N N . THR A 1 98 ? 7.146 -7.283 -16.955 1.00 95.12 98 THR A N 1
ATOM 812 C CA . THR A 1 98 ? 7.152 -8.250 -15.852 1.00 95.12 98 THR A CA 1
ATOM 813 C C . THR A 1 98 ? 7.085 -7.554 -14.488 1.00 95.12 98 THR A C 1
ATOM 815 O O . THR A 1 98 ? 6.263 -7.919 -13.643 1.00 95.12 98 THR A O 1
ATOM 818 N N . SER A 1 99 ? 7.895 -6.515 -14.263 1.00 95.44 99 SER A N 1
ATOM 819 C CA . SER A 1 99 ? 7.875 -5.722 -13.027 1.00 95.44 99 SER A CA 1
ATOM 820 C C . SER A 1 99 ? 6.514 -5.056 -12.778 1.00 95.44 99 SER A C 1
ATOM 822 O O . SER A 1 99 ? 6.031 -5.061 -11.643 1.00 95.44 99 SER A O 1
ATOM 824 N N . PHE A 1 100 ? 5.846 -4.536 -13.813 1.00 96.88 100 PHE A N 1
ATOM 825 C CA . PHE A 1 100 ? 4.478 -4.019 -13.684 1.00 96.88 100 PHE A CA 1
ATOM 826 C C . PHE A 1 100 ? 3.466 -5.126 -13.361 1.00 96.88 100 PHE A C 1
ATOM 828 O O . PHE A 1 100 ? 2.598 -4.942 -12.501 1.00 96.88 100 PHE A O 1
ATOM 835 N N . GLY A 1 101 ? 3.617 -6.307 -13.966 1.00 97.38 101 GLY A N 1
ATOM 836 C CA . GLY A 1 101 ? 2.854 -7.503 -13.607 1.00 97.38 101 GLY A CA 1
ATOM 837 C C . GLY A 1 101 ? 2.988 -7.856 -12.121 1.00 97.38 101 GLY A C 1
ATOM 838 O O . GLY A 1 101 ? 1.984 -8.076 -11.438 1.00 97.38 101 GLY A O 1
ATOM 839 N N . MET A 1 102 ? 4.209 -7.811 -11.575 1.00 97.50 102 MET A N 1
ATOM 840 C CA . MET A 1 102 ? 4.456 -8.024 -10.143 1.00 97.50 102 MET A CA 1
ATOM 841 C C . MET A 1 102 ? 3.734 -6.990 -9.268 1.00 97.50 102 MET A C 1
ATOM 843 O O . MET A 1 102 ? 3.142 -7.361 -8.252 1.00 97.50 102 MET A O 1
ATOM 847 N N . ILE A 1 103 ? 3.727 -5.709 -9.656 1.00 97.94 103 ILE A N 1
ATOM 848 C CA . ILE A 1 103 ? 2.993 -4.656 -8.931 1.00 97.94 103 ILE A CA 1
ATOM 849 C C . ILE A 1 103 ? 1.493 -4.983 -8.873 1.00 97.94 103 ILE A C 1
ATOM 851 O O . ILE A 1 103 ? 0.896 -4.930 -7.796 1.00 97.94 103 ILE A O 1
ATOM 855 N N . ASN A 1 104 ? 0.894 -5.387 -9.996 1.00 98.19 104 ASN A N 1
ATOM 856 C CA . ASN A 1 104 ? -0.517 -5.779 -10.053 1.00 98.19 104 ASN A CA 1
ATOM 857 C C . ASN A 1 104 ? -0.834 -6.971 -9.138 1.00 98.19 104 ASN A C 1
ATOM 859 O O . ASN A 1 104 ? -1.835 -6.956 -8.418 1.00 98.19 104 ASN A O 1
ATOM 863 N N . ILE A 1 105 ? 0.029 -7.990 -9.119 1.00 98.25 105 ILE A N 1
ATOM 864 C CA . ILE A 1 105 ? -0.119 -9.146 -8.221 1.00 98.25 105 ILE A CA 1
ATOM 865 C C . ILE A 1 105 ? -0.076 -8.698 -6.754 1.00 98.25 105 ILE A C 1
ATOM 867 O O . ILE A 1 105 ? -0.909 -9.130 -5.949 1.00 98.25 105 ILE A O 1
ATOM 871 N N . LEU A 1 106 ? 0.857 -7.807 -6.400 1.00 98.12 106 LEU A N 1
ATOM 872 C CA . LEU A 1 106 ? 0.985 -7.276 -5.042 1.00 98.12 106 LEU A CA 1
ATOM 873 C C . LEU A 1 106 ? -0.248 -6.480 -4.614 1.00 98.12 106 LEU A C 1
ATOM 875 O O . LEU A 1 106 ? -0.705 -6.669 -3.486 1.00 98.12 106 LEU A O 1
ATOM 879 N N . ILE A 1 107 ? -0.812 -5.654 -5.502 1.00 98.38 107 ILE A N 1
ATOM 880 C CA . ILE A 1 107 ? -2.067 -4.927 -5.255 1.00 98.38 107 ILE A CA 1
ATOM 881 C C . ILE A 1 107 ? -3.198 -5.920 -4.976 1.00 98.38 107 ILE A C 1
ATOM 883 O O . ILE A 1 107 ? -3.772 -5.887 -3.891 1.00 98.38 107 ILE A O 1
ATOM 887 N N . LYS A 1 108 ? -3.444 -6.879 -5.882 1.00 98.25 108 LYS A N 1
ATOM 888 C CA . LYS A 1 108 ? -4.511 -7.889 -5.728 1.00 98.25 108 LYS A CA 1
ATOM 889 C C . LYS A 1 108 ? -4.379 -8.697 -4.436 1.00 98.25 108 LYS A C 1
ATOM 891 O O . LYS A 1 108 ? -5.364 -9.072 -3.803 1.00 98.25 108 LYS A O 1
ATOM 896 N N . HIS A 1 109 ? -3.156 -9.041 -4.045 1.00 97.75 109 HIS A N 1
ATOM 897 C CA . HIS A 1 109 ? -2.915 -9.759 -2.798 1.00 97.75 109 HIS A CA 1
ATOM 898 C C . HIS A 1 109 ? -3.107 -8.865 -1.560 1.00 97.75 109 HIS A C 1
ATOM 900 O O . HIS A 1 109 ? -3.636 -9.333 -0.550 1.00 97.75 109 HIS A O 1
ATOM 906 N N . ALA A 1 110 ? -2.695 -7.596 -1.619 1.00 96.38 110 ALA A N 1
ATOM 907 C CA . ALA A 1 110 ? -2.895 -6.643 -0.533 1.00 96.38 110 ALA A CA 1
ATOM 908 C C . ALA A 1 110 ? -4.380 -6.303 -0.329 1.00 96.38 110 ALA A C 1
ATOM 910 O O . ALA A 1 110 ? -4.815 -6.295 0.821 1.00 96.38 110 ALA A O 1
ATOM 911 N N . ASP A 1 111 ? -5.149 -6.117 -1.408 1.00 97.62 111 ASP A N 1
ATOM 912 C CA . ASP A 1 111 ? -6.600 -5.876 -1.365 1.00 97.62 111 ASP A CA 1
ATOM 913 C C . ASP A 1 111 ? -7.320 -7.028 -0.649 1.00 97.62 111 ASP A C 1
ATOM 915 O O . ASP A 1 111 ? -7.934 -6.809 0.391 1.00 97.62 111 ASP A O 1
ATOM 919 N N . ARG A 1 112 ? -7.095 -8.283 -1.072 1.00 97.75 112 ARG A N 1
ATOM 920 C CA . ARG A 1 112 ? -7.685 -9.470 -0.414 1.00 97.75 112 ARG A CA 1
ATOM 921 C C . ARG A 1 112 ? -7.399 -9.548 1.088 1.00 97.75 112 ARG A C 1
ATOM 923 O O . ARG A 1 112 ? -8.219 -10.043 1.857 1.00 97.75 112 ARG A O 1
ATOM 930 N N . LYS A 1 113 ? -6.207 -9.126 1.521 1.00 96.81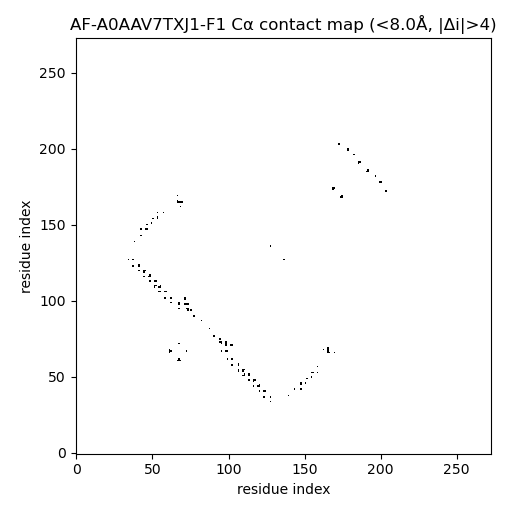 113 LYS A N 1
ATOM 931 C CA . LYS A 1 113 ? -5.855 -9.090 2.950 1.00 96.81 113 LYS A CA 1
ATOM 932 C C . LYS A 1 113 ? -6.523 -7.928 3.676 1.00 96.81 113 LYS A C 1
ATOM 934 O O . LYS A 1 113 ? -6.896 -8.097 4.833 1.00 96.81 113 LYS A O 1
ATOM 939 N N . ARG A 1 114 ? -6.656 -6.772 3.023 1.00 96.94 114 ARG A N 1
ATOM 940 C CA . ARG A 1 114 ? -7.356 -5.611 3.575 1.00 96.94 114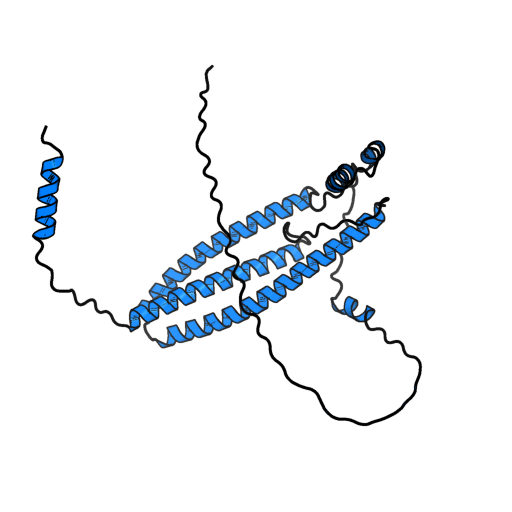 ARG A CA 1
ATOM 941 C C . ARG A 1 114 ? -8.838 -5.915 3.778 1.00 96.94 114 ARG A C 1
ATOM 943 O O . ARG A 1 114 ? -9.355 -5.589 4.836 1.00 96.94 114 ARG A O 1
ATOM 950 N N . ASP A 1 115 ? -9.481 -6.603 2.840 1.00 97.69 115 ASP A N 1
ATOM 951 C CA . ASP A 1 115 ? -10.906 -6.943 2.940 1.00 97.69 115 ASP A CA 1
ATOM 952 C C . ASP A 1 115 ? -11.195 -7.834 4.158 1.00 97.69 115 ASP A C 1
ATOM 954 O O . ASP A 1 115 ? -12.131 -7.575 4.910 1.00 97.69 115 ASP A O 1
ATOM 958 N N . LYS A 1 116 ? -10.326 -8.819 4.430 1.00 97.31 116 LYS A N 1
ATOM 959 C CA . LYS A 1 116 ? -10.399 -9.632 5.657 1.00 97.31 116 LYS A CA 1
ATOM 960 C C . LYS A 1 116 ? -10.223 -8.792 6.925 1.00 97.31 116 LYS A C 1
ATOM 962 O O . LYS A 1 116 ? -10.975 -8.956 7.875 1.00 97.31 116 LYS A O 1
ATOM 967 N N . LEU A 1 117 ? -9.259 -7.865 6.931 1.00 97.38 117 LEU A N 1
ATOM 968 C CA . LEU A 1 117 ? -9.059 -6.961 8.069 1.00 97.38 117 LEU A CA 1
ATOM 969 C C . LEU A 1 117 ? -10.278 -6.067 8.308 1.00 97.38 117 LEU A C 1
ATOM 971 O O . LEU A 1 117 ? -10.624 -5.830 9.459 1.00 97.38 117 LEU A O 1
ATOM 975 N N . LEU A 1 118 ? -10.926 -5.579 7.248 1.00 97.88 118 LEU A N 1
ATOM 976 C CA . LEU A 1 118 ? -12.141 -4.777 7.369 1.00 97.88 118 LEU A CA 1
ATOM 977 C C . LEU A 1 118 ? -13.282 -5.584 7.997 1.00 97.88 118 LEU A C 1
ATOM 979 O O . LEU A 1 118 ? -13.942 -5.064 8.888 1.00 97.88 118 LEU A O 1
ATOM 983 N N . GLN A 1 119 ? -13.455 -6.853 7.618 1.00 98.00 119 GLN A N 1
ATOM 984 C CA . GLN A 1 119 ? -14.432 -7.747 8.256 1.00 98.00 119 GLN A CA 1
ATOM 985 C C . GLN A 1 119 ? -14.144 -7.933 9.756 1.00 98.00 119 GLN A C 1
ATOM 987 O O . GLN A 1 119 ? -15.039 -7.745 10.579 1.00 98.00 119 GLN A O 1
ATOM 992 N N . ASP A 1 120 ? -12.889 -8.221 10.122 1.00 97.62 120 ASP A N 1
ATOM 993 C CA . ASP A 1 120 ? -12.474 -8.382 11.525 1.00 97.62 120 ASP A CA 1
ATOM 994 C C . ASP A 1 120 ? -12.696 -7.100 12.347 1.00 97.62 120 ASP A C 1
ATOM 996 O O . ASP A 1 120 ? -13.092 -7.150 13.513 1.00 97.62 120 ASP A O 1
ATOM 1000 N N . ILE A 1 121 ? -12.421 -5.941 11.742 1.00 97.81 121 ILE A N 1
ATOM 1001 C CA . ILE A 1 121 ? -12.638 -4.624 12.343 1.00 97.81 121 ILE A CA 1
ATOM 1002 C C . ILE A 1 121 ? -14.127 -4.388 12.585 1.00 97.81 121 ILE A C 1
ATOM 1004 O O . ILE A 1 121 ? -14.496 -4.038 13.703 1.00 97.81 121 ILE A O 1
ATOM 1008 N N . THR A 1 122 ? -14.972 -4.591 11.571 1.00 97.81 122 THR A N 1
ATOM 1009 C CA . THR A 1 122 ? -16.421 -4.379 11.676 1.00 97.81 122 THR A CA 1
ATOM 1010 C C . THR A 1 122 ? -17.028 -5.275 12.753 1.00 97.81 122 THR A C 1
ATOM 1012 O O . THR A 1 122 ? -17.725 -4.769 13.629 1.00 97.81 122 THR A O 1
ATOM 1015 N N . SER A 1 123 ? -16.674 -6.564 12.769 1.00 96.94 123 SER A N 1
ATOM 1016 C CA . SER A 1 123 ? -17.117 -7.504 13.808 1.00 96.94 123 SER A CA 1
ATOM 1017 C C . SER A 1 123 ? -16.725 -7.034 15.213 1.00 96.94 123 SER A C 1
ATOM 1019 O O . SER A 1 123 ? -17.534 -7.070 16.137 1.00 96.94 123 SER A O 1
ATOM 1021 N N . LEU A 1 124 ? -15.486 -6.565 15.398 1.00 95.56 124 LEU A N 1
ATOM 1022 C CA . LEU A 1 124 ? -15.015 -6.112 16.707 1.00 95.56 124 LEU A CA 1
ATOM 1023 C C . LEU A 1 124 ? -15.658 -4.785 17.138 1.00 95.56 124 LEU A C 1
ATOM 1025 O O . LEU A 1 124 ? -15.901 -4.574 18.325 1.00 95.56 124 LEU A O 1
ATOM 1029 N N . GLU A 1 125 ? -15.938 -3.887 16.195 1.00 94.31 125 GLU A N 1
ATOM 1030 C CA . GLU A 1 125 ? -16.655 -2.637 16.463 1.00 94.31 125 GLU A CA 1
ATOM 1031 C C . GLU A 1 125 ? -18.102 -2.898 16.888 1.00 94.31 125 GLU A C 1
ATOM 1033 O O . GLU A 1 125 ? -18.584 -2.250 17.817 1.00 94.31 125 GLU A O 1
ATOM 1038 N N . GLU A 1 126 ? -18.777 -3.866 16.269 1.00 93.69 126 GLU A N 1
ATOM 1039 C CA . GLU A 1 126 ? -20.108 -4.323 16.685 1.00 93.69 126 GLU A CA 1
ATOM 1040 C C . GLU A 1 126 ? -20.081 -4.936 18.089 1.00 93.69 126 GLU A C 1
ATOM 1042 O O . GLU A 1 126 ? -20.881 -4.554 18.944 1.00 93.69 126 GLU A O 1
ATOM 1047 N N . GLU A 1 127 ? -19.104 -5.802 18.382 1.00 91.81 127 GLU A N 1
ATOM 1048 C CA . GLU A 1 127 ? -18.914 -6.350 19.728 1.00 91.81 127 GLU A CA 1
ATOM 1049 C C . GLU A 1 127 ? -18.717 -5.259 20.790 1.00 91.81 127 GLU A C 1
ATOM 1051 O O . GLU A 1 127 ? -19.210 -5.404 21.905 1.00 91.81 127 GLU A O 1
ATOM 1056 N N . ILE A 1 128 ? -17.971 -4.194 20.477 1.00 90.94 128 ILE A N 1
ATOM 1057 C CA . ILE A 1 128 ? -17.745 -3.073 21.401 1.00 90.94 128 ILE A CA 1
ATOM 1058 C C . ILE A 1 128 ? -19.030 -2.259 21.584 1.00 90.94 128 ILE A C 1
ATOM 1060 O O . ILE A 1 128 ? -19.358 -1.900 22.714 1.00 90.94 128 ILE A O 1
ATOM 1064 N N . LYS A 1 129 ? -19.770 -1.985 20.501 1.00 88.69 129 LYS A N 1
ATOM 1065 C CA . LYS A 1 129 ? -21.044 -1.246 20.553 1.00 88.69 129 LYS A CA 1
ATOM 1066 C C . LYS A 1 129 ? -22.082 -1.963 21.417 1.00 88.69 129 LYS A C 1
ATOM 1068 O O . LYS A 1 129 ? -22.735 -1.319 22.232 1.00 88.69 129 LYS A O 1
ATOM 1073 N N . ASN A 1 130 ? -22.160 -3.289 21.316 1.00 88.06 130 ASN A N 1
ATOM 1074 C CA . ASN A 1 130 ? -23.108 -4.110 22.075 1.00 88.06 130 ASN A CA 1
ATOM 1075 C C . ASN A 1 130 ? -22.872 -4.099 23.597 1.00 88.06 130 ASN A C 1
ATOM 1077 O O . ASN A 1 130 ? -23.734 -4.548 24.350 1.00 88.06 130 ASN A O 1
ATOM 1081 N N . LEU A 1 131 ? -21.734 -3.582 24.076 1.00 85.00 131 LEU A N 1
ATOM 1082 C CA . LEU A 1 131 ? -21.456 -3.455 25.510 1.00 85.00 131 LEU A CA 1
ATOM 1083 C C . LEU A 1 131 ? -22.190 -2.272 26.170 1.00 85.00 131 LEU A C 1
ATOM 1085 O O . LEU A 1 131 ? -22.190 -2.201 27.393 1.00 85.00 131 LEU A O 1
ATOM 1089 N N . ASN A 1 132 ? -22.824 -1.368 25.405 1.00 75.81 132 ASN A N 1
ATOM 1090 C CA . ASN A 1 132 ? -23.644 -0.248 25.907 1.00 75.81 132 ASN A CA 1
ATOM 1091 C C . ASN A 1 132 ? -22.944 0.681 26.934 1.00 75.81 132 ASN A C 1
ATOM 1093 O O . ASN A 1 132 ? -23.596 1.292 27.778 1.00 75.81 132 ASN A O 1
ATOM 1097 N N . LEU A 1 133 ? -21.613 0.817 26.865 1.00 75.94 133 LEU A N 1
ATOM 1098 C CA . LEU A 1 133 ? -20.795 1.656 27.761 1.00 75.94 133 LEU A CA 1
ATOM 1099 C C . LEU A 1 133 ? -20.389 2.986 27.097 1.00 75.94 133 LEU A C 1
ATOM 1101 O O . LEU A 1 133 ? -19.200 3.255 26.926 1.00 75.94 133 LEU A O 1
ATOM 1105 N N . THR A 1 134 ? -21.371 3.810 26.729 1.00 76.62 134 THR A N 1
ATOM 1106 C CA . THR A 1 134 ? -21.227 4.987 25.843 1.00 76.62 134 THR A CA 1
ATOM 1107 C C . THR A 1 134 ? -20.086 5.945 26.209 1.00 76.62 134 THR A C 1
ATOM 1109 O O . THR A 1 134 ? -19.188 6.162 25.396 1.00 76.62 134 THR A O 1
ATOM 1112 N N . GLU A 1 135 ? -20.035 6.465 27.437 1.00 78.56 135 GLU A N 1
ATOM 1113 C CA . GLU A 1 135 ? -19.028 7.476 27.813 1.00 78.56 135 GLU A CA 1
ATOM 1114 C C . GLU A 1 135 ? -17.585 6.928 27.770 1.00 78.56 135 GLU A C 1
ATOM 1116 O O . GLU A 1 135 ? -16.664 7.551 27.231 1.00 78.56 135 GLU A O 1
ATOM 1121 N N . ALA A 1 136 ? -17.378 5.717 28.298 1.00 77.38 136 ALA A N 1
ATOM 1122 C CA . ALA A 1 136 ? -16.068 5.070 28.293 1.00 77.38 136 ALA A CA 1
ATOM 1123 C C . ALA A 1 136 ? -15.636 4.668 26.874 1.00 77.38 136 ALA A C 1
ATOM 1125 O O . ALA A 1 136 ? -14.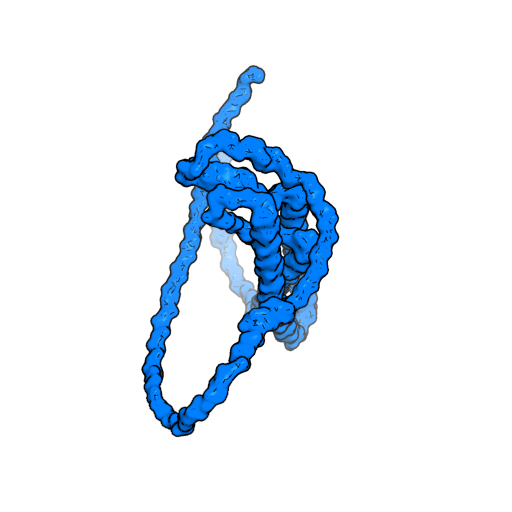443 4.713 26.554 1.00 77.38 136 ALA A O 1
ATOM 1126 N N . THR A 1 137 ? -16.581 4.282 26.011 1.00 84.50 137 THR A N 1
ATOM 1127 C CA . THR A 1 137 ? -16.284 3.976 24.610 1.00 84.50 137 THR A CA 1
ATOM 1128 C C . THR A 1 137 ? -15.877 5.223 23.832 1.00 84.50 137 THR A C 1
ATOM 1130 O O . THR A 1 137 ? -14.871 5.175 23.123 1.00 84.50 137 THR A O 1
ATOM 1133 N N . ASP A 1 138 ? -16.567 6.349 24.014 1.00 87.62 138 ASP A N 1
ATOM 1134 C CA . ASP A 1 138 ? -16.314 7.582 23.256 1.00 87.62 138 ASP A CA 1
ATOM 1135 C C . ASP A 1 138 ? -14.920 8.156 23.531 1.00 87.62 138 ASP A C 1
ATOM 1137 O O . ASP A 1 138 ? -14.181 8.527 22.607 1.00 87.62 138 ASP A O 1
ATOM 1141 N N . LYS A 1 139 ? -14.499 8.143 24.802 1.00 89.56 139 LYS A N 1
ATOM 1142 C CA . LYS A 1 139 ? -13.143 8.554 25.188 1.00 89.56 139 LYS A CA 1
ATOM 1143 C C . LYS A 1 139 ? -12.070 7.683 24.524 1.00 89.56 139 LYS A C 1
ATOM 1145 O O . LYS A 1 139 ? -11.094 8.209 23.990 1.00 89.56 139 LYS A O 1
ATOM 1150 N N . ASN A 1 140 ? -12.250 6.361 24.517 1.00 90.56 140 ASN A N 1
ATOM 1151 C CA . ASN A 1 140 ? -11.289 5.435 23.908 1.00 90.56 140 ASN A CA 1
ATOM 1152 C C . ASN A 1 140 ? -11.220 5.581 22.379 1.00 90.56 140 ASN A C 1
ATOM 1154 O O . ASN A 1 140 ? -10.127 5.543 21.813 1.00 90.56 140 ASN A O 1
ATOM 1158 N N . TYR A 1 141 ? -12.355 5.803 21.708 1.00 91.62 141 TYR A N 1
ATOM 1159 C CA . TYR A 1 141 ? -12.374 6.090 20.271 1.00 91.62 141 TYR A CA 1
ATOM 1160 C C . TYR A 1 141 ? -11.647 7.392 19.926 1.00 91.62 141 TYR A C 1
ATOM 1162 O O . TYR A 1 141 ? -10.944 7.444 18.915 1.00 91.62 141 TYR A O 1
ATOM 1170 N N . THR A 1 142 ? -11.778 8.423 20.764 1.00 93.81 142 THR A N 1
ATOM 1171 C CA . THR A 1 142 ? -11.085 9.707 20.574 1.00 93.81 142 THR A CA 1
ATOM 1172 C C . THR A 1 142 ? -9.568 9.524 20.640 1.00 93.81 142 THR A C 1
ATOM 1174 O O . THR A 1 142 ? -8.869 9.859 19.684 1.00 93.81 142 THR A O 1
ATOM 1177 N N . ILE A 1 143 ? -9.072 8.878 21.701 1.00 94.00 143 ILE A N 1
ATOM 1178 C CA . ILE A 1 143 ? -7.640 8.574 21.871 1.00 94.00 143 ILE A CA 1
ATOM 1179 C C . ILE A 1 143 ? -7.118 7.734 20.698 1.00 94.00 143 ILE A C 1
ATOM 1181 O O . ILE A 1 143 ? -6.069 8.024 20.120 1.00 94.00 143 ILE A O 1
ATOM 1185 N N . MET A 1 144 ? -7.861 6.699 20.295 1.00 95.06 144 MET A N 1
ATOM 1186 C CA . MET A 1 144 ? -7.463 5.859 19.167 1.00 95.06 144 MET A CA 1
ATOM 1187 C C . MET A 1 144 ? -7.363 6.660 17.866 1.00 95.06 144 MET A C 1
ATOM 1189 O O . MET A 1 144 ? -6.425 6.461 17.093 1.00 95.06 144 MET A O 1
ATOM 1193 N N . ARG A 1 145 ? -8.309 7.569 17.608 1.00 95.44 145 ARG A N 1
ATOM 1194 C CA . ARG A 1 145 ? -8.315 8.399 16.398 1.00 95.44 145 ARG A CA 1
ATOM 1195 C C . ARG A 1 145 ? -7.075 9.287 16.320 1.00 95.44 145 ARG A C 1
ATOM 1197 O O . ARG A 1 145 ? -6.483 9.395 15.246 1.00 95.44 145 ARG A O 1
ATOM 1204 N N . GLU A 1 146 ? -6.651 9.871 17.435 1.00 96.62 146 GLU A N 1
ATOM 1205 C CA . GLU A 1 146 ? -5.416 10.662 17.511 1.00 96.62 146 GLU A CA 1
ATOM 1206 C C . GLU A 1 146 ? -4.186 9.806 17.177 1.00 96.62 146 GLU A C 1
ATOM 1208 O O . GLU A 1 146 ? -3.383 10.169 16.311 1.00 96.62 146 GLU A O 1
ATOM 1213 N N . ILE A 1 147 ? -4.084 8.615 17.778 1.00 96.56 147 ILE A N 1
ATOM 1214 C CA . ILE A 1 147 ? -2.992 7.666 17.514 1.00 96.56 147 ILE A CA 1
ATOM 1215 C C . ILE A 1 147 ? -2.963 7.250 16.035 1.00 96.56 147 ILE A C 1
ATOM 1217 O O . ILE A 1 147 ? -1.895 7.210 15.413 1.00 96.56 147 ILE A O 1
ATOM 1221 N N . LEU A 1 148 ? -4.124 6.934 15.453 1.00 97.25 148 LEU A N 1
ATOM 1222 C CA . LEU A 1 148 ? -4.239 6.543 14.047 1.00 97.25 148 LEU A CA 1
ATOM 1223 C C . LEU A 1 148 ? -3.874 7.695 13.107 1.00 97.25 148 LEU A C 1
ATOM 1225 O O . LEU A 1 148 ? -3.194 7.460 12.109 1.00 97.25 148 LEU A O 1
ATOM 1229 N N . THR A 1 149 ? -4.241 8.929 13.452 1.00 97.56 149 THR A N 1
ATOM 1230 C CA . THR A 1 149 ? -3.883 10.130 12.682 1.00 97.56 149 THR A CA 1
ATOM 1231 C C . THR A 1 149 ? -2.368 10.333 12.656 1.00 97.56 149 THR A C 1
ATOM 1233 O O . THR A 1 149 ? -1.781 10.493 11.583 1.00 97.56 149 THR A O 1
ATOM 1236 N N . GLY A 1 150 ? -1.701 10.238 13.811 1.00 97.44 150 GLY A N 1
ATOM 1237 C CA . GLY A 1 150 ? -0.238 10.315 13.880 1.00 97.44 150 GLY A CA 1
ATOM 1238 C C . GLY A 1 150 ? 0.445 9.207 13.069 1.00 97.44 150 GLY A C 1
ATOM 1239 O O . GLY A 1 150 ? 1.391 9.455 12.316 1.00 97.44 150 GLY A O 1
ATOM 1240 N N . TYR A 1 151 ? -0.078 7.981 13.149 1.00 97.75 151 TYR A N 1
ATOM 1241 C CA . TYR A 1 151 ? 0.430 6.851 12.370 1.00 97.75 151 TYR A CA 1
ATOM 1242 C C . TYR A 1 151 ? 0.223 7.027 10.854 1.00 97.75 151 TYR A C 1
ATOM 1244 O O . TYR A 1 151 ? 1.110 6.689 10.065 1.00 97.75 151 TYR A O 1
ATOM 1252 N N . GLN A 1 152 ? -0.909 7.605 10.440 1.00 96.94 152 GLN A N 1
ATOM 1253 C CA . GLN A 1 152 ? -1.211 7.916 9.043 1.00 96.94 152 GLN A CA 1
ATOM 1254 C C . GLN A 1 152 ? -0.204 8.897 8.448 1.00 96.94 152 GLN A C 1
ATOM 1256 O O . GLN A 1 152 ? 0.323 8.638 7.364 1.00 96.94 152 GLN A O 1
ATOM 1261 N N . LEU A 1 153 ? 0.090 9.990 9.157 1.00 97.00 153 LEU A N 1
ATOM 1262 C CA . LEU A 1 153 ? 1.082 10.979 8.729 1.00 97.00 153 LEU A CA 1
ATOM 1263 C C . LEU A 1 153 ? 2.470 10.342 8.596 1.00 97.00 153 LEU A C 1
ATOM 1265 O O . LEU A 1 153 ? 3.114 10.466 7.554 1.00 97.00 153 LEU A O 1
ATOM 1269 N N . TYR A 1 154 ? 2.877 9.550 9.592 1.00 97.62 154 TYR A N 1
ATOM 1270 C CA . TYR A 1 154 ? 4.145 8.823 9.552 1.00 97.62 154 TYR A CA 1
ATOM 1271 C C . TYR A 1 154 ? 4.276 7.913 8.315 1.00 97.62 154 TYR A C 1
ATOM 1273 O O . TYR A 1 154 ? 5.313 7.922 7.636 1.00 97.62 154 TYR A O 1
ATOM 1281 N N . ILE A 1 155 ? 3.244 7.117 7.999 1.00 97.56 155 ILE A N 1
ATOM 1282 C CA . ILE A 1 155 ? 3.273 6.248 6.813 1.00 97.56 155 ILE A CA 1
ATOM 1283 C C . ILE A 1 155 ? 3.302 7.089 5.540 1.00 97.56 155 ILE A C 1
ATOM 1285 O O . ILE A 1 155 ? 4.136 6.817 4.671 1.00 97.56 155 ILE A O 1
ATOM 1289 N N . LYS A 1 156 ? 2.428 8.096 5.432 1.00 96.19 156 LYS A N 1
ATOM 1290 C CA . LYS A 1 156 ? 2.336 8.986 4.270 1.00 96.19 156 LYS A CA 1
ATOM 1291 C C . LYS A 1 156 ? 3.703 9.565 3.921 1.00 96.19 156 LYS A C 1
ATOM 1293 O O . LYS A 1 156 ? 4.164 9.392 2.795 1.00 96.19 156 LYS A O 1
ATOM 1298 N N . ASP A 1 157 ? 4.397 10.150 4.891 1.00 97.12 157 ASP A N 1
ATOM 1299 C CA . ASP A 1 157 ? 5.703 10.771 4.664 1.00 97.12 157 ASP A CA 1
ATOM 1300 C C . ASP A 1 157 ? 6.754 9.749 4.227 1.00 97.12 157 ASP A C 1
ATOM 1302 O O . ASP A 1 157 ? 7.551 9.987 3.316 1.00 97.12 157 ASP A O 1
ATOM 1306 N N . LYS A 1 158 ? 6.743 8.559 4.838 1.00 97.62 158 LYS A N 1
ATOM 1307 C CA . LYS A 1 158 ? 7.644 7.465 4.459 1.00 97.62 158 LYS A CA 1
ATOM 1308 C C . LYS A 1 158 ? 7.396 6.988 3.027 1.00 97.62 158 LYS A C 1
ATOM 1310 O O . LYS A 1 158 ? 8.358 6.651 2.333 1.00 97.62 158 LYS A O 1
ATOM 1315 N N . LYS A 1 159 ? 6.136 6.919 2.590 1.00 96.62 159 LYS A N 1
ATOM 1316 C CA . LYS A 1 159 ? 5.760 6.549 1.218 1.00 96.62 159 LYS A CA 1
ATOM 1317 C C . LYS A 1 159 ? 6.138 7.644 0.232 1.00 96.62 159 LYS A C 1
ATOM 1319 O O . LYS A 1 159 ? 6.778 7.338 -0.770 1.00 96.62 159 LYS A O 1
ATOM 1324 N N . MET A 1 160 ? 5.856 8.898 0.572 1.00 96.88 160 MET A N 1
ATOM 1325 C CA . MET A 1 160 ? 6.171 10.054 -0.261 1.00 96.88 160 MET A CA 1
ATOM 1326 C C . MET A 1 160 ? 7.677 10.191 -0.501 1.00 96.88 160 MET A C 1
ATOM 1328 O O . MET A 1 160 ? 8.106 10.304 -1.643 1.00 96.88 160 MET A O 1
ATOM 1332 N N . ARG A 1 161 ? 8.509 10.058 0.544 1.00 97.75 161 ARG A N 1
ATOM 1333 C CA . ARG A 1 161 ? 9.976 10.070 0.389 1.00 97.75 161 ARG A CA 1
ATOM 1334 C C . ARG A 1 161 ? 10.481 8.990 -0.567 1.00 97.75 161 ARG A C 1
ATOM 1336 O O . ARG A 1 161 ? 11.432 9.226 -1.304 1.00 97.75 161 ARG A O 1
ATOM 1343 N N . LYS A 1 162 ? 9.872 7.798 -0.548 1.00 96.44 162 LYS A N 1
ATOM 1344 C CA . LYS A 1 162 ? 10.229 6.723 -1.486 1.00 96.44 162 LYS A CA 1
ATOM 1345 C C . LYS A 1 162 ? 9.812 7.071 -2.909 1.00 96.44 162 LYS A C 1
ATOM 1347 O O . LYS A 1 162 ? 10.621 6.875 -3.803 1.00 96.44 162 LYS A O 1
ATOM 1352 N N . LEU A 1 163 ? 8.602 7.599 -3.086 1.00 95.38 163 LEU A N 1
ATOM 1353 C CA . LEU A 1 163 ? 8.087 7.993 -4.393 1.00 95.38 163 LEU A CA 1
ATOM 1354 C C . LEU A 1 163 ? 8.955 9.088 -5.023 1.00 95.38 163 LEU A C 1
ATOM 1356 O O . LEU A 1 163 ? 9.438 8.890 -6.123 1.00 95.38 163 LEU A O 1
ATOM 1360 N N . ILE A 1 164 ? 9.262 10.163 -4.288 1.00 96.62 164 ILE A N 1
ATOM 1361 C CA . ILE A 1 164 ? 10.145 11.253 -4.749 1.00 96.62 164 ILE A CA 1
ATOM 1362 C C . ILE A 1 164 ? 11.531 10.724 -5.124 1.00 96.62 164 ILE A C 1
ATOM 1364 O O . ILE A 1 164 ? 12.113 11.097 -6.137 1.00 96.62 164 ILE A O 1
ATOM 1368 N N . ARG A 1 165 ? 12.096 9.850 -4.290 1.00 95.75 165 ARG A N 1
ATOM 1369 C CA . ARG A 1 165 ? 13.410 9.267 -4.561 1.00 95.75 165 ARG A CA 1
ATOM 1370 C C . ARG A 1 165 ? 13.400 8.420 -5.832 1.00 95.75 165 ARG A C 1
ATOM 1372 O O . ARG A 1 165 ? 14.380 8.437 -6.570 1.00 95.75 165 ARG A O 1
ATOM 1379 N N . ASP A 1 166 ? 12.349 7.637 -6.032 1.00 95.62 166 ASP A N 1
ATOM 1380 C CA . ASP A 1 166 ? 12.236 6.762 -7.188 1.00 95.62 166 ASP A CA 1
ATOM 1381 C C . ASP A 1 166 ? 11.936 7.599 -8.450 1.00 95.62 166 ASP A C 1
ATOM 1383 O O . ASP A 1 166 ? 12.568 7.354 -9.469 1.00 95.62 166 ASP A O 1
ATOM 1387 N N . ASP A 1 167 ? 11.124 8.655 -8.357 1.00 94.75 167 ASP A N 1
ATOM 1388 C CA . ASP A 1 167 ? 10.889 9.652 -9.413 1.00 94.75 167 ASP A CA 1
ATOM 1389 C C . ASP A 1 167 ? 12.186 10.347 -9.856 1.00 94.75 167 ASP A C 1
ATOM 1391 O O . ASP A 1 167 ? 12.520 10.373 -11.038 1.00 94.75 167 ASP A O 1
ATOM 1395 N N . ASN A 1 168 ? 13.015 10.771 -8.897 1.00 95.50 168 ASN A N 1
ATOM 1396 C CA . ASN A 1 168 ? 14.339 11.318 -9.183 1.00 95.50 168 ASN A CA 1
ATOM 1397 C C . ASN A 1 168 ? 15.236 10.336 -9.955 1.00 95.50 168 ASN A C 1
ATOM 1399 O O . ASN A 1 168 ? 16.097 10.779 -10.712 1.00 95.50 168 ASN A O 1
ATOM 1403 N N . ASP A 1 169 ? 15.088 9.018 -9.789 1.00 92.75 169 ASP A N 1
ATOM 1404 C CA . ASP A 1 169 ? 15.842 8.081 -10.630 1.00 92.75 169 ASP A CA 1
ATOM 1405 C C . ASP A 1 169 ? 15.372 8.120 -12.076 1.00 92.75 169 ASP A C 1
ATOM 1407 O O . ASP A 1 169 ? 16.210 8.036 -12.968 1.00 92.75 169 ASP A O 1
ATOM 1411 N N . TYR A 1 170 ? 14.063 8.224 -12.301 1.00 92.19 170 TYR A N 1
ATOM 1412 C CA . TYR A 1 170 ? 13.485 8.289 -13.640 1.00 92.19 170 TYR A CA 1
ATOM 1413 C C . TYR A 1 170 ? 13.910 9.576 -14.342 1.00 92.19 170 TYR A C 1
ATOM 1415 O O . TYR A 1 170 ? 14.475 9.513 -15.431 1.00 92.19 170 TYR A O 1
ATOM 1423 N N . THR A 1 171 ? 13.770 10.718 -13.668 1.00 92.75 171 THR A N 1
ATOM 1424 C CA . THR A 1 171 ? 14.174 12.032 -14.193 1.00 92.75 171 THR A CA 1
ATOM 1425 C C . THR A 1 171 ? 15.664 12.092 -14.537 1.00 92.75 171 THR A C 1
ATOM 1427 O O . THR A 1 171 ? 16.053 12.740 -15.500 1.00 92.75 171 THR A O 1
ATOM 1430 N N . ASN A 1 172 ? 16.511 11.378 -13.787 1.00 91.75 172 ASN A N 1
ATOM 1431 C CA . ASN A 1 172 ? 17.957 11.331 -14.026 1.00 91.75 172 ASN A CA 1
ATOM 1432 C C . ASN A 1 172 ? 18.421 10.122 -14.871 1.00 91.75 172 ASN A C 1
ATOM 1434 O O . ASN A 1 172 ? 19.627 9.884 -14.947 1.00 91.75 172 ASN A O 1
ATOM 1438 N N . GLY A 1 173 ? 17.515 9.307 -15.429 1.00 85.44 173 GLY A N 1
ATOM 1439 C CA . GLY A 1 173 ? 17.871 8.134 -16.246 1.00 85.44 173 GLY A CA 1
ATOM 1440 C C . GLY A 1 173 ? 18.605 7.008 -15.494 1.00 85.44 173 GLY A C 1
ATOM 1441 O O . GLY A 1 173 ? 19.366 6.244 -16.079 1.00 85.44 173 GLY A O 1
ATOM 1442 N N . ARG A 1 174 ? 18.415 6.882 -14.174 1.00 83.44 174 ARG A N 1
ATOM 1443 C CA . ARG A 1 174 ? 19.135 5.934 -13.290 1.00 83.44 174 ARG A CA 1
ATOM 1444 C C . ARG A 1 174 ? 18.400 4.608 -13.053 1.00 83.44 174 ARG A C 1
ATOM 1446 O O . ARG A 1 174 ? 18.701 3.907 -12.084 1.00 83.44 174 ARG A O 1
ATOM 1453 N N . ILE A 1 175 ? 17.422 4.262 -13.887 1.00 82.19 175 ILE A N 1
ATOM 1454 C CA . ILE A 1 175 ? 16.535 3.106 -13.666 1.00 82.19 175 ILE A CA 1
ATOM 1455 C C . ILE A 1 175 ? 17.279 1.805 -13.962 1.00 82.19 175 ILE A C 1
ATOM 1457 O O . ILE A 1 175 ? 17.421 0.958 -13.076 1.00 82.19 175 ILE A O 1
ATOM 1461 N N . TYR A 1 176 ? 17.820 1.704 -15.174 1.00 71.31 176 TYR A N 1
ATOM 1462 C CA . TYR A 1 176 ? 18.593 0.568 -15.633 1.00 71.31 176 TYR A CA 1
ATOM 1463 C C . TYR A 1 176 ? 19.938 1.047 -16.172 1.00 71.31 176 TYR A C 1
ATOM 1465 O O . TYR A 1 176 ? 20.110 1.382 -17.334 1.00 71.31 176 TYR A O 1
ATOM 1473 N N . THR A 1 177 ? 20.936 1.108 -15.295 1.00 67.75 177 THR A N 1
ATOM 1474 C CA . THR A 1 177 ? 22.311 1.413 -15.714 1.00 67.75 177 THR A CA 1
ATOM 1475 C C . THR A 1 177 ? 22.989 0.137 -16.211 1.00 67.75 177 THR A C 1
ATOM 1477 O O . THR A 1 177 ? 23.886 -0.398 -15.554 1.00 67.75 177 THR A O 1
ATOM 1480 N N . PHE A 1 178 ? 22.531 -0.371 -17.361 1.00 66.44 178 PHE A N 1
ATOM 1481 C CA . PHE A 1 178 ? 23.094 -1.555 -18.017 1.00 66.44 178 PHE A CA 1
ATOM 1482 C C . PHE A 1 178 ? 24.595 -1.387 -18.263 1.00 66.44 178 PHE A C 1
ATOM 1484 O O . PHE A 1 178 ? 25.376 -2.221 -17.814 1.00 66.44 178 PHE A O 1
ATOM 1491 N N . ALA A 1 179 ? 25.017 -0.256 -18.837 1.00 60.12 179 ALA A N 1
ATOM 1492 C CA . ALA A 1 179 ? 26.419 0.020 -19.166 1.00 60.12 179 ALA A CA 1
ATOM 1493 C C . ALA A 1 179 ? 27.374 -0.135 -17.966 1.00 60.12 179 ALA A C 1
ATOM 1495 O O . ALA A 1 179 ? 28.405 -0.802 -18.050 1.00 60.12 179 ALA A O 1
ATOM 1496 N N . ARG A 1 180 ? 26.999 0.408 -16.798 1.00 62.56 180 ARG A N 1
ATOM 1497 C CA . ARG A 1 180 ? 27.825 0.307 -15.583 1.00 62.56 180 ARG A CA 1
ATOM 1498 C C . ARG A 1 180 ? 27.938 -1.134 -15.083 1.00 62.56 180 ARG A C 1
ATOM 1500 O O . ARG A 1 180 ? 28.960 -1.503 -14.514 1.00 62.56 180 ARG A O 1
ATOM 1507 N N . ARG A 1 181 ? 26.886 -1.939 -15.240 1.00 62.97 181 ARG A N 1
ATOM 1508 C CA . ARG A 1 181 ? 26.832 -3.306 -14.704 1.00 62.97 181 ARG A CA 1
ATOM 1509 C C . ARG A 1 181 ? 27.406 -4.338 -15.661 1.00 62.97 181 ARG A C 1
ATOM 1511 O O . ARG A 1 181 ? 28.073 -5.246 -15.179 1.00 62.97 181 ARG A O 1
ATOM 1518 N N . TYR A 1 182 ? 27.260 -4.147 -16.970 1.00 64.88 182 TYR A N 1
ATOM 1519 C CA . TYR A 1 182 ? 27.992 -4.919 -17.971 1.00 64.88 182 TYR A CA 1
ATOM 1520 C C . TYR A 1 182 ? 29.498 -4.741 -17.804 1.00 64.88 182 TYR A C 1
ATOM 1522 O O . TYR A 1 182 ? 30.214 -5.736 -17.739 1.00 64.88 182 TYR A O 1
ATOM 1530 N N . ALA A 1 183 ? 29.975 -3.508 -17.596 1.00 62.50 183 ALA A N 1
ATOM 1531 C CA . ALA A 1 183 ? 31.389 -3.272 -17.314 1.00 62.50 183 ALA A CA 1
ATOM 1532 C C . ALA A 1 183 ? 31.885 -4.072 -16.093 1.00 62.50 183 ALA A C 1
ATOM 1534 O O . ALA A 1 183 ? 32.976 -4.633 -16.133 1.00 62.50 183 ALA A O 1
ATOM 1535 N N . VAL A 1 184 ? 31.082 -4.190 -15.025 1.00 63.69 184 VAL A N 1
ATOM 1536 C CA . VAL A 1 184 ? 31.420 -4.991 -13.828 1.00 63.69 184 VAL A CA 1
ATOM 1537 C C . VAL A 1 184 ? 31.329 -6.499 -14.090 1.00 63.69 184 VAL A C 1
ATOM 1539 O O . VAL A 1 184 ? 32.179 -7.248 -13.619 1.00 63.69 184 VAL A O 1
ATOM 1542 N N . TYR A 1 185 ? 30.317 -6.957 -14.830 1.00 64.25 185 TYR A N 1
ATOM 1543 C CA . TYR A 1 185 ? 30.147 -8.370 -15.169 1.00 64.25 185 TYR A CA 1
ATOM 1544 C C . TYR A 1 185 ? 31.318 -8.862 -16.032 1.00 64.25 185 TYR A C 1
ATOM 1546 O O . TYR A 1 185 ? 32.050 -9.760 -15.620 1.00 64.25 185 TYR A O 1
ATOM 1554 N N . TYR A 1 186 ? 31.592 -8.206 -17.161 1.00 61.78 186 TYR A N 1
ATOM 1555 C CA . TYR A 1 186 ? 32.677 -8.606 -18.059 1.00 61.78 186 TYR A CA 1
ATOM 1556 C C . TYR A 1 186 ? 34.076 -8.403 -17.456 1.00 61.78 186 TYR A C 1
ATOM 1558 O O . TYR A 1 186 ? 34.957 -9.227 -17.701 1.00 61.78 186 TYR A O 1
ATOM 1566 N N . SER A 1 187 ? 34.292 -7.382 -16.611 1.00 60.38 187 SER A N 1
ATOM 1567 C CA . SER A 1 187 ? 35.580 -7.230 -15.902 1.00 60.38 187 SER A CA 1
ATOM 1568 C C . SER A 1 187 ? 35.806 -8.313 -14.848 1.00 60.38 187 SER A C 1
ATOM 1570 O O . SER A 1 187 ? 36.942 -8.742 -14.650 1.00 60.38 187 SER A O 1
ATOM 1572 N N . ARG A 1 188 ? 34.742 -8.808 -14.202 1.00 60.44 188 ARG A N 1
ATOM 1573 C CA . ARG A 1 188 ? 34.836 -9.902 -13.226 1.00 60.44 188 ARG A CA 1
ATOM 1574 C C . ARG A 1 188 ? 35.046 -11.268 -13.882 1.00 60.44 188 ARG A C 1
ATOM 1576 O O . ARG A 1 188 ? 35.722 -12.104 -13.289 1.00 60.44 188 ARG A O 1
ATOM 1583 N N . PHE A 1 189 ? 34.508 -11.482 -15.083 1.00 57.94 189 PHE A N 1
ATOM 1584 C CA . PHE A 1 189 ? 34.637 -12.748 -15.814 1.00 57.94 189 PHE A CA 1
ATOM 1585 C C . PHE A 1 189 ? 35.795 -12.783 -16.835 1.00 57.94 189 PHE A C 1
ATOM 1587 O O . PHE A 1 189 ? 36.028 -13.829 -17.424 1.00 57.94 189 PHE A O 1
ATOM 1594 N N . ARG A 1 190 ? 36.582 -11.701 -16.995 1.00 53.97 190 ARG A N 1
ATOM 1595 C CA . ARG A 1 190 ? 37.732 -11.595 -17.933 1.00 53.97 190 ARG A CA 1
ATOM 1596 C C . ARG A 1 190 ? 37.411 -12.025 -19.377 1.00 53.97 190 ARG A C 1
ATOM 1598 O O . ARG A 1 190 ? 38.250 -12.635 -20.031 1.00 53.97 190 ARG A O 1
ATOM 1605 N N . LEU A 1 191 ? 36.221 -11.709 -19.887 1.00 54.38 191 LEU A N 1
ATOM 1606 C CA . LEU A 1 191 ? 35.812 -12.162 -21.226 1.00 54.38 191 LEU A CA 1
ATOM 1607 C C . LEU A 1 191 ? 35.970 -11.127 -22.349 1.00 54.38 191 LEU A C 1
ATOM 1609 O O . LEU A 1 191 ? 35.738 -11.489 -23.492 1.00 54.38 191 LEU A O 1
ATOM 1613 N N . LEU A 1 192 ? 36.396 -9.877 -22.101 1.00 48.88 192 LEU A N 1
ATOM 1614 C CA . LEU A 1 192 ? 36.597 -8.906 -23.194 1.00 48.88 192 LEU A CA 1
ATOM 1615 C C . LEU A 1 192 ? 37.835 -8.002 -23.017 1.00 48.88 192 LEU A C 1
ATOM 1617 O O . LEU A 1 192 ? 38.080 -7.510 -21.910 1.00 48.88 192 LEU A O 1
ATOM 1621 N N . PRO A 1 193 ? 38.597 -7.726 -24.098 1.00 46.62 193 PRO A N 1
ATOM 1622 C CA . PRO A 1 193 ? 39.643 -6.706 -24.104 1.00 46.62 193 PRO A CA 1
ATOM 1623 C C . PRO A 1 193 ? 39.032 -5.298 -23.973 1.00 46.62 193 PRO A C 1
ATOM 1625 O O . PRO A 1 193 ? 38.050 -4.963 -24.636 1.00 46.62 193 PRO A O 1
ATOM 1628 N N . LEU A 1 194 ? 39.640 -4.452 -23.128 1.00 51.06 194 LEU A N 1
ATOM 1629 C CA . LEU A 1 194 ? 39.140 -3.130 -22.702 1.00 51.06 194 LEU A CA 1
ATOM 1630 C C . LEU A 1 194 ? 38.835 -2.121 -23.834 1.00 51.06 194 LEU A C 1
ATOM 1632 O O . LEU A 1 194 ? 38.182 -1.109 -23.581 1.00 51.06 194 LEU A O 1
ATOM 1636 N N . ASN A 1 195 ? 39.252 -2.380 -25.074 1.00 46.66 195 ASN A N 1
ATOM 1637 C CA . ASN A 1 195 ? 39.198 -1.406 -26.168 1.00 46.66 195 ASN A CA 1
ATOM 1638 C C . ASN A 1 195 ? 37.804 -1.226 -26.805 1.00 46.66 195 ASN A C 1
ATOM 1640 O O . ASN A 1 195 ? 37.624 -0.306 -27.596 1.00 46.66 195 ASN A O 1
ATOM 1644 N N . ARG A 1 196 ? 36.802 -2.052 -26.458 1.00 45.75 196 ARG A N 1
ATOM 1645 C CA . ARG A 1 196 ? 35.428 -1.958 -27.012 1.00 45.75 196 ARG A CA 1
ATOM 1646 C C . ARG A 1 196 ? 34.425 -1.233 -26.099 1.00 45.75 196 ARG A C 1
ATOM 1648 O O . ARG A 1 196 ? 33.308 -0.951 -26.514 1.00 45.75 196 ARG A O 1
ATOM 1655 N N . ILE A 1 197 ? 34.813 -0.903 -24.863 1.00 48.84 197 ILE A N 1
ATOM 1656 C CA . ILE A 1 197 ? 33.908 -0.363 -23.825 1.00 48.84 197 ILE A CA 1
ATOM 1657 C C . ILE A 1 197 ? 33.590 1.133 -24.041 1.00 48.84 197 ILE A C 1
ATOM 1659 O O . ILE A 1 197 ? 32.581 1.634 -23.548 1.00 48.84 197 ILE A O 1
ATOM 1663 N N . VAL A 1 198 ? 34.403 1.848 -24.825 1.00 46.06 198 VAL A N 1
ATOM 1664 C CA . VAL A 1 198 ? 34.310 3.313 -24.986 1.00 46.06 198 VAL A CA 1
ATOM 1665 C C . VAL A 1 198 ? 33.101 3.758 -25.835 1.00 46.06 198 VAL A C 1
ATOM 1667 O O . VAL A 1 198 ? 32.690 4.909 -25.750 1.00 46.06 198 VAL A O 1
ATOM 1670 N N . SER A 1 199 ? 32.456 2.859 -26.589 1.00 43.28 199 SER A N 1
ATOM 1671 C CA . SER A 1 199 ? 31.334 3.224 -27.475 1.00 43.28 199 SER A CA 1
ATOM 1672 C C . SER A 1 199 ? 29.936 3.166 -26.832 1.00 43.28 199 SER A C 1
ATOM 1674 O O . SER A 1 199 ? 28.961 3.500 -27.497 1.00 43.28 199 SER A O 1
ATOM 1676 N N . LEU A 1 200 ? 29.799 2.746 -25.567 1.00 43.34 200 LEU A N 1
ATOM 1677 C CA . LEU A 1 200 ? 28.485 2.613 -24.902 1.00 43.34 200 LEU A CA 1
ATOM 1678 C C . LEU A 1 200 ? 28.096 3.817 -24.031 1.00 43.34 200 LEU A C 1
ATOM 1680 O O . LEU A 1 200 ? 27.022 3.844 -23.425 1.00 43.34 200 LEU A O 1
ATOM 1684 N N . THR A 1 201 ? 28.944 4.840 -23.961 1.00 42.78 201 THR A N 1
ATOM 1685 C CA . THR A 1 201 ? 28.549 6.145 -23.432 1.00 42.78 201 THR A CA 1
ATOM 1686 C C . THR A 1 201 ? 27.829 6.917 -24.524 1.00 42.78 201 THR A C 1
ATOM 1688 O O . THR A 1 201 ? 28.487 7.501 -25.374 1.00 42.78 201 THR A O 1
ATOM 1691 N N . TYR A 1 202 ? 26.494 6.911 -24.443 1.00 42.59 202 TYR A N 1
ATOM 1692 C CA . TYR A 1 202 ? 25.525 7.830 -25.062 1.00 42.59 202 TYR A CA 1
ATOM 1693 C C . TYR A 1 202 ? 24.454 7.116 -25.904 1.00 42.59 202 TYR A C 1
ATOM 1695 O O . TYR A 1 202 ? 24.446 7.148 -27.126 1.00 42.59 202 TYR A O 1
ATOM 1703 N N . CYS A 1 203 ? 23.478 6.529 -25.212 1.00 34.81 203 CYS A N 1
ATOM 1704 C CA . CYS A 1 203 ? 22.098 6.472 -25.691 1.00 34.81 203 CYS A CA 1
ATOM 1705 C C . CYS A 1 203 ? 21.225 7.049 -24.577 1.00 34.81 203 CYS A C 1
ATOM 1707 O O . CYS A 1 203 ? 20.698 6.354 -23.716 1.00 34.81 203 CYS A O 1
ATOM 1709 N N . SER A 1 204 ? 21.188 8.376 -24.513 1.00 37.12 204 SER A N 1
ATOM 1710 C CA . SER A 1 204 ? 20.225 9.121 -23.695 1.00 37.12 204 SER A CA 1
ATOM 1711 C C . SER A 1 204 ? 19.467 10.141 -24.540 1.00 37.12 204 SER A C 1
ATOM 1713 O O . SER A 1 204 ? 18.903 11.085 -23.996 1.00 37.12 204 SER A O 1
ATOM 1715 N N . SER A 1 205 ? 19.439 9.966 -25.865 1.00 39.59 205 SER A N 1
ATOM 1716 C CA . SER A 1 205 ? 18.648 10.819 -26.742 1.00 39.59 205 SER A CA 1
ATOM 1717 C C . SER A 1 205 ? 17.445 10.064 -27.289 1.00 39.59 205 SER A C 1
ATOM 1719 O O . SER A 1 205 ? 17.591 9.105 -28.036 1.00 39.59 205 SER A O 1
ATOM 1721 N N . VAL A 1 206 ? 16.286 10.628 -26.955 1.00 42.75 206 VAL A N 1
ATOM 1722 C CA . VAL A 1 206 ? 14.981 10.444 -27.591 1.00 42.75 206 VAL A CA 1
ATOM 1723 C C . VAL A 1 206 ? 14.314 9.104 -27.303 1.00 42.75 206 VAL A C 1
ATOM 1725 O O . VAL A 1 206 ? 14.513 8.133 -28.008 1.00 42.75 206 VAL A O 1
ATOM 1728 N N . ASN A 1 207 ? 13.435 9.106 -26.302 1.00 35.94 207 ASN A N 1
ATOM 1729 C CA . ASN A 1 207 ? 12.152 8.422 -26.422 1.00 35.94 207 ASN A CA 1
ATOM 1730 C C . ASN A 1 207 ? 11.098 9.150 -25.589 1.00 35.94 207 ASN A C 1
ATOM 1732 O O . ASN A 1 207 ? 10.702 8.739 -24.502 1.00 35.94 207 ASN A O 1
ATOM 1736 N N . SER A 1 208 ? 10.582 10.236 -26.162 1.00 35.19 208 SER A N 1
ATOM 1737 C CA . SER A 1 208 ? 9.166 10.571 -26.040 1.00 35.19 208 SER A CA 1
ATOM 1738 C C . SER A 1 208 ? 8.354 9.515 -26.803 1.00 35.19 208 SER A C 1
ATOM 1740 O O . SER A 1 208 ? 7.751 9.807 -27.833 1.00 35.19 208 SER A O 1
ATOM 1742 N N . HIS A 1 209 ? 8.392 8.261 -26.349 1.00 38.47 209 HIS A N 1
ATOM 1743 C CA . HIS A 1 209 ? 7.456 7.258 -26.832 1.00 38.47 209 HIS A CA 1
ATOM 1744 C C . HIS A 1 209 ? 6.125 7.470 -26.113 1.00 38.47 209 HIS A C 1
ATOM 1746 O O . HIS A 1 209 ? 6.111 7.608 -24.883 1.00 38.47 209 HIS A O 1
ATOM 1752 N N . PRO A 1 210 ? 4.999 7.520 -26.846 1.00 36.38 210 PRO A N 1
ATOM 1753 C CA . PRO A 1 210 ? 3.700 7.564 -26.213 1.00 36.38 210 PRO A CA 1
ATOM 1754 C C . PRO A 1 210 ? 3.562 6.333 -25.323 1.00 36.38 210 PRO A C 1
ATOM 1756 O O . PRO A 1 210 ? 3.865 5.207 -25.711 1.00 36.38 210 PRO A O 1
ATOM 1759 N N . ALA A 1 211 ? 3.131 6.597 -24.095 1.00 42.34 211 ALA A N 1
ATOM 1760 C CA . ALA A 1 211 ? 2.659 5.623 -23.136 1.00 42.34 211 ALA A CA 1
ATOM 1761 C C . ALA A 1 211 ? 2.002 4.414 -23.846 1.00 42.34 211 ALA A C 1
ATOM 1763 O O . ALA A 1 211 ? 0.952 4.610 -24.453 1.00 42.34 211 ALA A O 1
ATOM 1764 N N . PRO A 1 212 ? 2.531 3.176 -23.721 1.00 43.19 212 PRO A N 1
ATOM 1765 C CA . PRO A 1 212 ? 1.844 2.019 -24.279 1.00 43.19 212 PRO A CA 1
ATOM 1766 C C . PRO A 1 212 ? 0.476 1.901 -23.609 1.00 43.19 212 PRO A C 1
ATOM 1768 O O . PRO A 1 212 ? 0.362 1.998 -22.376 1.00 43.19 212 PRO A O 1
ATOM 1771 N N . SER A 1 213 ? -0.558 1.783 -24.435 1.00 38.88 213 SER A N 1
ATOM 1772 C CA . SER A 1 213 ? -1.908 1.431 -24.015 1.00 38.88 213 SER A CA 1
ATOM 1773 C C . SER A 1 213 ? -1.859 0.113 -23.237 1.00 38.88 213 SER A C 1
ATOM 1775 O O . SER A 1 213 ? -1.085 -0.776 -23.602 1.00 38.88 213 SER A O 1
ATOM 1777 N N . PRO A 1 214 ? -2.628 -0.022 -22.144 1.00 40.34 214 PRO A N 1
ATOM 1778 C CA . PRO A 1 214 ? -2.662 -1.264 -21.390 1.00 40.34 214 PRO A CA 1
ATOM 1779 C C . PRO A 1 214 ? -3.191 -2.372 -22.303 1.00 40.34 214 PRO A C 1
ATOM 1781 O O . PRO A 1 214 ? -4.356 -2.347 -22.692 1.00 40.34 214 PRO A O 1
ATOM 1784 N N . LEU A 1 215 ? -2.330 -3.326 -22.660 1.00 44.19 215 LEU A N 1
ATOM 1785 C CA . LEU A 1 215 ? -2.782 -4.581 -23.244 1.00 44.19 215 LEU A CA 1
ATOM 1786 C C . LEU A 1 215 ? -3.634 -5.300 -22.196 1.00 44.19 215 LEU A C 1
ATOM 1788 O O . LEU A 1 215 ? -3.240 -5.413 -21.028 1.00 44.19 215 LEU A O 1
ATOM 1792 N N . SER A 1 216 ? -4.825 -5.722 -22.618 1.00 40.69 216 SER A N 1
ATOM 1793 C CA . SER A 1 216 ? -5.728 -6.520 -21.800 1.00 40.69 216 SER A CA 1
ATOM 1794 C C . SER A 1 216 ? -5.020 -7.809 -21.388 1.00 40.69 216 SER A C 1
ATOM 1796 O O . SER A 1 216 ? -4.326 -8.439 -22.183 1.00 40.69 216 SER A O 1
ATOM 1798 N N . VAL A 1 217 ? -5.205 -8.220 -20.133 1.00 52.31 217 VAL A N 1
ATOM 1799 C CA . VAL A 1 217 ? -4.653 -9.478 -19.601 1.00 52.31 217 VAL A CA 1
ATOM 1800 C C . VAL A 1 217 ? -5.215 -10.696 -20.361 1.00 52.31 217 VAL A C 1
ATOM 1802 O O . VAL A 1 217 ? -4.615 -11.768 -20.322 1.00 52.31 217 VAL A O 1
ATOM 1805 N N . ASP A 1 218 ? -6.314 -10.518 -21.099 1.00 44.00 218 ASP A N 1
ATOM 1806 C CA . ASP A 1 218 ? -6.982 -11.575 -21.860 1.00 44.00 218 ASP A CA 1
ATOM 1807 C C . ASP A 1 218 ? -6.248 -11.957 -23.161 1.00 44.00 218 ASP A C 1
ATOM 1809 O O . ASP A 1 218 ? -6.321 -13.112 -23.581 1.00 44.00 218 ASP A O 1
ATOM 1813 N N . ASP A 1 219 ? -5.443 -11.060 -23.743 1.00 41.34 219 ASP A N 1
ATOM 1814 C CA . ASP A 1 219 ? -4.707 -11.352 -24.987 1.00 41.34 219 ASP A CA 1
ATOM 1815 C C . ASP A 1 219 ? -3.505 -12.283 -24.751 1.00 41.34 219 ASP A C 1
ATOM 1817 O O . ASP A 1 219 ? -3.093 -13.034 -25.635 1.00 41.34 219 ASP A O 1
ATOM 1821 N N . PHE A 1 220 ? -2.962 -12.304 -23.528 1.00 41.31 220 PHE A N 1
ATOM 1822 C CA . PHE A 1 220 ? -1.815 -13.150 -23.184 1.00 41.31 220 PHE A CA 1
ATOM 1823 C C . PHE A 1 220 ? -2.209 -14.608 -22.893 1.00 41.31 220 PHE A C 1
ATOM 1825 O O . PHE A 1 220 ? -1.370 -15.502 -23.001 1.00 41.31 220 PHE A O 1
ATOM 1832 N N . LEU A 1 221 ? -3.476 -14.872 -22.543 1.00 42.53 221 LEU A N 1
ATOM 1833 C CA . LEU A 1 221 ? -3.958 -16.236 -22.291 1.00 42.53 221 LEU A CA 1
ATOM 1834 C C . LEU A 1 221 ? -4.388 -16.971 -23.571 1.00 42.53 221 LEU A C 1
ATOM 1836 O O . LEU A 1 221 ? -4.330 -18.199 -23.608 1.00 42.53 221 LEU A O 1
ATOM 1840 N N . MET A 1 222 ? -4.772 -16.248 -24.627 1.00 40.09 222 MET A N 1
ATOM 1841 C CA . MET A 1 222 ? -5.261 -16.856 -25.872 1.00 40.09 222 MET A CA 1
ATOM 1842 C C . MET A 1 222 ? -4.150 -17.400 -26.785 1.00 40.09 222 MET A C 1
ATOM 1844 O O . MET A 1 222 ? -4.408 -18.298 -27.581 1.00 40.09 222 MET A O 1
ATOM 1848 N N . CYS A 1 223 ? -2.898 -16.955 -26.633 1.00 38.06 223 CYS A N 1
ATOM 1849 C CA . CYS A 1 223 ? -1.768 -17.504 -27.400 1.00 38.06 223 CYS A CA 1
ATOM 1850 C C . CYS A 1 223 ? -1.216 -18.835 -26.856 1.00 38.06 223 CYS A C 1
ATOM 1852 O O . CYS A 1 223 ? -0.439 -19.491 -27.544 1.00 38.06 223 CYS A O 1
ATOM 1854 N N . VAL A 1 224 ? -1.608 -19.266 -25.650 1.00 42.31 224 VAL A N 1
ATOM 1855 C CA . VAL A 1 224 ? -1.129 -20.528 -25.041 1.00 42.31 224 VAL A CA 1
ATOM 1856 C C . VAL A 1 224 ? -2.142 -21.674 -25.198 1.00 42.31 224 VAL A C 1
ATOM 1858 O O . VAL A 1 224 ? -1.828 -22.823 -24.899 1.00 42.31 224 VAL A O 1
ATOM 1861 N N . LEU A 1 225 ? -3.341 -21.407 -25.728 1.00 40.75 225 LEU A N 1
ATOM 1862 C CA . LEU A 1 225 ? -4.408 -22.402 -25.891 1.00 40.75 225 LEU A CA 1
ATOM 1863 C C . LEU A 1 225 ? -4.993 -22.414 -27.313 1.00 40.75 225 LEU A C 1
ATOM 1865 O O . LEU A 1 225 ? -6.208 -22.420 -27.489 1.00 40.75 225 LEU A O 1
ATOM 1869 N N . ALA A 1 226 ? -4.140 -22.458 -28.338 1.00 34.91 226 ALA A N 1
ATOM 1870 C CA . ALA A 1 226 ? -4.567 -22.898 -29.666 1.00 34.91 226 ALA A CA 1
ATOM 1871 C C . ALA A 1 226 ? -4.557 -24.443 -29.710 1.00 34.91 226 ALA A C 1
ATOM 1873 O O . ALA A 1 226 ? -3.491 -25.045 -29.549 1.00 34.91 226 ALA A O 1
ATOM 1874 N N . PRO A 1 227 ? -5.707 -25.119 -29.894 1.00 46.81 227 PRO A N 1
ATOM 1875 C CA . PRO A 1 227 ? -5.754 -26.571 -29.958 1.00 46.81 227 PRO A CA 1
ATOM 1876 C C . PRO A 1 227 ? -5.321 -27.062 -31.344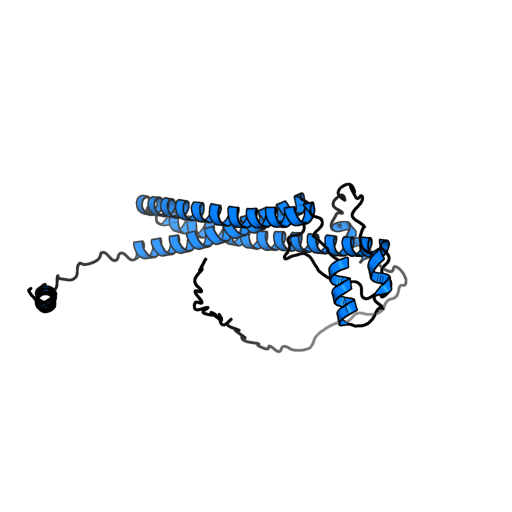 1.00 46.81 227 PRO A C 1
ATOM 1878 O O . PRO A 1 227 ? -5.847 -26.634 -32.370 1.00 46.81 227 PRO A O 1
ATOM 1881 N N . PHE A 1 228 ? -4.394 -28.019 -31.359 1.00 41.09 228 PHE A N 1
ATOM 1882 C CA . PHE A 1 228 ? -4.161 -28.909 -32.493 1.00 41.09 228 PHE A CA 1
ATOM 1883 C C . PHE A 1 228 ? -5.466 -29.653 -32.818 1.00 41.09 228 PHE A C 1
ATOM 1885 O O . PHE A 1 228 ? -5.843 -30.605 -32.137 1.00 41.09 228 PHE A O 1
ATOM 1892 N N . THR A 1 229 ? -6.174 -29.224 -33.859 1.00 48.09 229 THR A N 1
ATOM 1893 C CA . THR A 1 229 ? -7.265 -29.998 -34.455 1.00 48.09 229 THR A CA 1
ATOM 1894 C C . THR A 1 229 ? -6.698 -30.914 -35.534 1.00 48.09 229 THR A C 1
ATOM 1896 O O . THR A 1 229 ? -6.351 -30.450 -36.619 1.00 48.09 229 THR A O 1
ATOM 1899 N N . GLY A 1 230 ? -6.626 -32.217 -35.252 1.00 38.97 230 GLY A N 1
ATOM 1900 C CA . GLY A 1 230 ? -6.338 -33.238 -36.260 1.00 38.97 230 GLY A CA 1
ATOM 1901 C C . GLY A 1 230 ? -6.233 -34.659 -35.693 1.00 38.97 230 GLY A C 1
ATOM 1902 O O . GLY A 1 230 ? -5.302 -34.947 -34.956 1.00 38.97 230 GLY A O 1
ATOM 1903 N N . LEU A 1 231 ? -7.159 -35.527 -36.128 1.00 42.53 231 LEU A N 1
ATOM 1904 C CA . LEU A 1 231 ? -7.247 -36.998 -35.987 1.00 42.53 231 LEU A CA 1
ATOM 1905 C C . LEU A 1 231 ? -7.852 -37.637 -34.711 1.00 42.53 231 LEU A C 1
ATOM 1907 O O . LEU A 1 231 ? -7.179 -38.024 -33.764 1.00 42.53 231 LEU A O 1
ATOM 1911 N N . VAL A 1 232 ? -9.177 -37.812 -34.774 1.00 41.91 232 VAL A N 1
ATOM 1912 C CA . VAL A 1 232 ? -9.954 -39.079 -34.757 1.00 41.91 232 VAL A CA 1
ATOM 1913 C C . VAL A 1 232 ? -9.245 -40.391 -34.343 1.00 41.91 232 VAL A C 1
ATOM 1915 O O . VAL A 1 232 ? -8.358 -40.849 -35.055 1.00 41.91 232 VAL A O 1
ATOM 1918 N N . CYS A 1 233 ? -9.769 -41.032 -33.280 1.00 34.59 233 CYS A N 1
ATOM 1919 C CA . CYS A 1 233 ? -10.270 -42.431 -33.130 1.00 34.59 233 CYS A CA 1
ATOM 1920 C C . CYS A 1 233 ? -9.985 -42.958 -31.703 1.00 34.59 233 CYS A C 1
ATOM 1922 O O . CYS A 1 233 ? -8.837 -43.129 -31.321 1.00 34.59 233 CYS A O 1
ATOM 1924 N N . LEU A 1 234 ? -11.002 -43.025 -30.831 1.00 37.34 234 LEU A N 1
ATOM 1925 C CA . LEU A 1 234 ? -11.762 -44.241 -30.464 1.00 37.34 234 LEU A CA 1
ATOM 1926 C C . LEU A 1 234 ? -10.919 -45.321 -29.763 1.00 37.34 234 LEU A C 1
ATOM 1928 O O . LEU A 1 234 ? -10.038 -45.883 -30.399 1.00 37.34 234 LEU A O 1
ATOM 1932 N N . VAL A 1 235 ? -11.272 -45.646 -28.502 1.00 38.66 235 VAL A N 1
ATOM 1933 C CA . VAL A 1 235 ? -11.499 -47.010 -27.945 1.00 38.66 235 VAL A CA 1
ATOM 1934 C C . VAL A 1 235 ? -11.488 -46.994 -26.390 1.00 38.66 235 VAL A C 1
ATOM 1936 O O . VAL A 1 235 ? -10.462 -46.740 -25.774 1.00 38.66 235 VAL A O 1
ATOM 1939 N N . LEU A 1 236 ? -12.666 -47.321 -25.817 1.00 41.09 236 LEU A N 1
ATOM 1940 C CA . LEU A 1 236 ? -12.986 -48.011 -24.535 1.00 41.09 236 LEU A CA 1
ATOM 1941 C C . LEU A 1 236 ? -12.696 -47.290 -23.193 1.00 41.09 236 LEU A C 1
ATOM 1943 O O . LEU A 1 236 ? -11.563 -46.958 -22.886 1.00 41.09 236 LEU A O 1
ATOM 1947 N N . PHE A 1 237 ? -13.683 -46.904 -22.365 1.00 39.81 237 PHE A N 1
ATOM 1948 C CA . PHE A 1 237 ? -14.615 -47.689 -21.515 1.00 39.81 237 PHE A CA 1
ATOM 1949 C C . PHE A 1 237 ? -13.967 -48.762 -20.616 1.00 39.81 237 PHE A C 1
ATOM 1951 O O . PHE A 1 237 ? -13.777 -49.885 -21.069 1.00 39.81 237 PHE A O 1
ATOM 1958 N N . LEU A 1 238 ? -13.732 -48.414 -19.334 1.00 41.28 238 LEU A N 1
ATOM 1959 C CA . LEU A 1 238 ? -14.136 -49.096 -18.070 1.00 41.28 238 LEU A CA 1
ATOM 1960 C C . LEU A 1 238 ? -13.175 -48.761 -16.889 1.00 41.28 238 LEU A C 1
ATOM 1962 O O . LEU A 1 238 ? -12.096 -48.224 -17.127 1.00 41.28 238 LEU A O 1
ATOM 1966 N N . PRO A 1 239 ? -13.596 -48.948 -15.615 1.00 52.59 239 PRO A N 1
ATOM 1967 C CA . PRO A 1 239 ? -13.349 -48.016 -14.519 1.00 52.59 239 PRO A CA 1
ATOM 1968 C C . PRO A 1 239 ? -12.628 -48.662 -13.312 1.00 52.59 239 PRO A C 1
ATOM 1970 O O . PRO A 1 239 ? -12.253 -49.828 -13.336 1.00 52.59 239 PRO A O 1
ATOM 1973 N N . CYS A 1 240 ? -12.582 -47.895 -12.218 1.00 34.22 240 CYS A N 1
ATOM 1974 C CA . CYS A 1 240 ? -12.462 -48.332 -10.821 1.00 34.22 240 CYS A CA 1
ATOM 1975 C C . CYS A 1 240 ? -11.073 -48.688 -10.252 1.00 34.22 240 CYS A C 1
ATOM 1977 O O . CYS A 1 240 ? -10.523 -49.754 -10.481 1.00 34.22 240 CYS A O 1
ATOM 1979 N N . CYS A 1 241 ? -10.698 -47.835 -9.289 1.00 36.00 241 CYS A N 1
ATOM 1980 C CA . CYS A 1 241 ? -10.232 -48.183 -7.940 1.00 36.00 241 CYS A CA 1
ATOM 1981 C C . CYS A 1 241 ? -8.772 -48.616 -7.717 1.00 36.00 241 CYS A C 1
ATOM 1983 O O . CYS A 1 241 ? -8.181 -49.349 -8.495 1.00 36.00 241 CYS A O 1
ATOM 1985 N N . TRP A 1 242 ? -8.293 -48.204 -6.529 1.00 35.66 242 TRP A N 1
ATOM 1986 C CA . TRP A 1 242 ? -7.005 -48.475 -5.866 1.00 35.66 242 TRP A CA 1
ATOM 1987 C C . TRP A 1 242 ? -5.843 -47.563 -6.316 1.00 35.66 242 TRP A C 1
ATOM 1989 O O . TRP A 1 242 ? -5.591 -47.412 -7.497 1.00 35.66 242 TRP A O 1
ATOM 1999 N N . PHE A 1 243 ? -5.120 -46.848 -5.444 1.00 38.34 243 PHE A N 1
ATOM 2000 C CA . PHE A 1 243 ? -4.592 -47.229 -4.128 1.00 38.34 243 PHE A CA 1
ATOM 2001 C C . PHE A 1 243 ? -4.382 -46.011 -3.191 1.00 38.34 243 PHE A C 1
ATOM 2003 O O . PHE A 1 243 ? -3.957 -44.944 -3.619 1.00 38.34 243 PHE A O 1
ATOM 2010 N N . ALA A 1 244 ? -4.647 -46.254 -1.903 1.00 39.84 244 ALA A N 1
ATOM 2011 C CA . ALA A 1 244 ? -3.954 -45.801 -0.689 1.00 39.84 244 ALA A CA 1
ATOM 2012 C C . ALA A 1 244 ? -3.497 -44.337 -0.475 1.00 39.84 244 ALA A C 1
ATOM 2014 O O . ALA A 1 244 ? -2.500 -43.854 -0.999 1.00 39.84 244 ALA A O 1
ATOM 2015 N N . THR A 1 245 ? -4.163 -43.722 0.507 1.00 44.66 245 THR A N 1
ATOM 2016 C CA . THR A 1 245 ? -3.585 -43.207 1.768 1.00 44.66 245 THR A CA 1
ATOM 2017 C C . THR A 1 245 ? -2.067 -43.347 1.965 1.00 44.66 245 THR A C 1
ATOM 2019 O O . THR A 1 245 ? -1.575 -44.469 1.997 1.00 44.66 245 THR A O 1
ATOM 2022 N N . LEU A 1 246 ? -1.384 -42.244 2.305 1.00 42.88 246 LEU A N 1
ATOM 2023 C CA . LEU A 1 246 ? -0.584 -42.118 3.539 1.00 42.88 246 LEU A CA 1
ATOM 2024 C C . LEU A 1 246 ? -0.208 -40.636 3.824 1.00 42.88 246 LEU A C 1
ATOM 2026 O O . LEU A 1 246 ? 0.003 -39.876 2.877 1.00 42.88 246 LEU A O 1
ATOM 2030 N N . PRO A 1 247 ? -0.116 -40.214 5.105 1.00 53.47 247 PRO A N 1
ATOM 2031 C CA . PRO A 1 247 ? 0.150 -38.836 5.523 1.00 53.47 247 PRO A CA 1
ATOM 2032 C C . PRO A 1 247 ? 1.559 -38.647 6.124 1.00 53.47 247 PRO A C 1
ATOM 2034 O O . PRO A 1 247 ? 1.983 -39.428 6.965 1.00 53.47 247 PRO A O 1
ATOM 2037 N N . TYR A 1 248 ? 2.241 -37.552 5.786 1.00 44.56 248 TYR A N 1
ATOM 2038 C CA . TYR A 1 248 ? 3.369 -36.980 6.543 1.00 44.56 248 TYR A CA 1
ATOM 2039 C C . TYR A 1 248 ? 3.324 -35.458 6.289 1.00 44.56 248 TYR A C 1
ATOM 2041 O O . TYR A 1 248 ? 3.240 -35.033 5.145 1.00 44.56 248 TYR A O 1
ATOM 2049 N N . GLY A 1 249 ? 3.258 -34.545 7.258 1.00 35.81 249 GLY A N 1
ATOM 2050 C CA . GLY A 1 249 ? 3.897 -34.569 8.566 1.00 35.81 249 GLY A CA 1
ATOM 2051 C C . GLY A 1 249 ? 5.278 -33.921 8.468 1.00 35.81 249 GLY A C 1
ATOM 2052 O O . GLY A 1 249 ? 6.269 -34.624 8.594 1.00 35.81 249 GLY A O 1
ATOM 2053 N N . PHE A 1 250 ? 5.357 -32.605 8.225 1.00 37.41 250 PHE A N 1
ATOM 2054 C CA . PHE A 1 250 ? 6.606 -31.850 8.381 1.00 37.41 250 PHE A CA 1
ATOM 2055 C C . PHE A 1 250 ? 6.376 -30.561 9.176 1.00 37.41 250 PHE A C 1
ATOM 2057 O O . PHE A 1 250 ? 5.762 -29.596 8.720 1.00 37.41 250 PHE A O 1
ATOM 2064 N N . LEU A 1 251 ? 6.857 -30.622 10.415 1.00 37.38 251 LEU A N 1
ATOM 2065 C CA . LEU A 1 251 ? 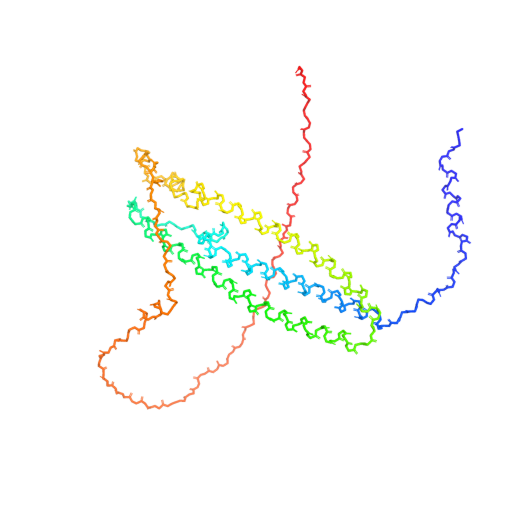6.938 -29.568 11.415 1.00 37.38 251 LEU A CA 1
ATOM 2066 C C . LEU A 1 251 ? 8.127 -28.632 11.129 1.00 37.38 251 LEU A C 1
ATOM 2068 O O . LEU A 1 251 ? 9.176 -29.067 10.668 1.00 37.38 251 LEU A O 1
ATOM 2072 N N . PHE A 1 252 ? 7.915 -27.359 11.474 1.00 36.97 252 PHE A N 1
ATOM 2073 C CA . PHE A 1 252 ? 8.856 -26.342 11.967 1.00 36.97 252 PHE A CA 1
ATOM 2074 C C . PHE A 1 252 ? 10.305 -26.317 11.457 1.00 36.97 252 PHE A C 1
ATOM 2076 O O . PHE A 1 252 ? 11.126 -27.120 11.876 1.00 36.97 252 PHE A O 1
ATOM 2083 N N . TYR A 1 253 ? 10.672 -25.198 10.822 1.00 38.19 253 TYR A N 1
ATOM 2084 C CA . TYR A 1 253 ? 11.917 -24.506 11.170 1.00 38.19 253 TYR A CA 1
ATOM 2085 C C . TYR A 1 253 ? 11.687 -22.998 11.318 1.00 38.19 253 TYR A C 1
ATOM 2087 O O . TYR A 1 253 ? 11.529 -22.248 10.356 1.00 38.19 253 TYR A O 1
ATOM 2095 N N . ASN A 1 254 ? 11.675 -22.578 12.584 1.00 35.53 254 ASN A N 1
ATOM 2096 C CA . ASN A 1 254 ? 12.023 -21.234 13.021 1.00 35.53 254 ASN A CA 1
ATOM 2097 C C . ASN A 1 254 ? 13.484 -20.963 12.643 1.00 35.53 254 ASN A C 1
ATOM 2099 O O . ASN A 1 254 ? 14.365 -21.712 13.057 1.00 35.53 254 ASN A O 1
ATOM 2103 N N . LEU A 1 255 ? 13.756 -19.856 11.955 1.00 42.16 255 LEU A N 1
ATOM 2104 C CA . LEU A 1 255 ? 15.079 -19.238 11.976 1.00 42.16 255 LEU A CA 1
ATOM 2105 C C . LEU A 1 255 ? 14.938 -17.786 12.420 1.00 42.16 255 LEU A C 1
ATOM 2107 O O . LEU A 1 255 ? 14.511 -16.896 11.682 1.00 42.16 255 LEU A O 1
ATOM 2111 N N . ALA A 1 256 ? 15.283 -17.603 13.690 1.00 37.66 256 ALA A N 1
ATOM 2112 C CA . ALA A 1 256 ? 15.539 -16.336 14.331 1.00 37.66 256 ALA A CA 1
ATOM 2113 C C . ALA A 1 256 ? 16.655 -15.581 13.590 1.00 37.66 256 ALA A C 1
ATOM 2115 O O . ALA A 1 256 ? 17.694 -16.144 13.249 1.00 37.66 256 ALA A O 1
ATOM 2116 N N . ARG A 1 257 ? 16.444 -14.282 13.370 1.00 39.16 257 ARG A N 1
ATOM 2117 C CA . ARG A 1 257 ? 17.494 -13.337 12.977 1.00 39.16 257 ARG A CA 1
ATOM 2118 C C . ARG A 1 257 ? 18.228 -12.860 14.233 1.00 39.16 257 ARG A C 1
ATOM 2120 O O . ARG A 1 257 ? 17.578 -12.220 15.062 1.00 39.16 257 ARG A O 1
ATOM 2127 N N . PRO A 1 258 ? 19.547 -13.057 14.369 1.00 48.34 258 PRO A N 1
ATOM 2128 C CA . PRO A 1 258 ? 20.321 -12.301 15.337 1.00 48.34 258 PRO A CA 1
ATOM 2129 C C . PRO A 1 258 ? 20.614 -10.896 14.792 1.00 48.34 258 PRO A C 1
ATOM 2131 O O . PRO A 1 258 ? 21.150 -10.715 13.698 1.00 48.34 258 PRO A O 1
ATOM 2134 N N . TYR A 1 259 ? 20.230 -9.894 15.580 1.00 37.66 259 TYR A N 1
ATOM 2135 C CA . TYR A 1 259 ? 20.686 -8.516 15.458 1.00 37.66 259 TYR A CA 1
ATOM 2136 C C . TYR A 1 259 ? 22.177 -8.459 15.811 1.00 37.66 259 TYR A C 1
ATOM 2138 O O . TYR A 1 259 ? 22.545 -8.688 16.959 1.00 37.66 259 TYR A O 1
ATOM 2146 N N . LEU A 1 260 ? 23.031 -8.119 14.846 1.00 36.88 260 LEU A N 1
ATOM 2147 C CA . LEU A 1 260 ? 24.387 -7.657 15.136 1.00 36.88 260 LEU A CA 1
ATOM 2148 C C . LEU A 1 260 ? 24.350 -6.138 15.310 1.00 36.88 260 LEU A C 1
ATOM 2150 O O . LEU A 1 260 ? 24.224 -5.379 14.350 1.00 36.88 260 LEU A O 1
ATOM 2154 N N . ILE A 1 261 ? 24.423 -5.722 16.571 1.00 37.69 261 ILE A N 1
ATOM 2155 C CA . ILE A 1 261 ? 24.701 -4.354 16.999 1.00 37.69 261 ILE A CA 1
ATOM 2156 C C . ILE A 1 261 ? 26.221 -4.195 16.952 1.00 37.69 261 ILE A C 1
ATOM 2158 O O . ILE A 1 261 ? 26.928 -4.710 17.814 1.00 37.69 261 ILE A O 1
ATOM 2162 N N . THR A 1 262 ? 26.746 -3.497 15.948 1.00 42.94 262 THR A N 1
ATOM 2163 C CA . THR A 1 262 ? 28.130 -3.014 15.990 1.00 42.94 262 THR A CA 1
ATOM 2164 C C . THR A 1 262 ? 28.143 -1.651 16.668 1.00 42.94 262 THR A C 1
ATOM 2166 O O . THR A 1 262 ? 27.778 -0.640 16.068 1.00 42.94 262 THR A O 1
ATOM 2169 N N . SER A 1 263 ? 28.549 -1.655 17.936 1.00 33.53 263 SER A N 1
ATOM 2170 C CA . SER A 1 263 ? 29.065 -0.491 18.656 1.00 33.53 263 SER A CA 1
ATOM 2171 C C . SER A 1 263 ? 30.223 0.124 17.861 1.00 33.53 263 SER A C 1
ATOM 2173 O O . SER A 1 263 ? 31.168 -0.578 17.499 1.00 33.53 263 SER A O 1
ATOM 2175 N N . ARG A 1 264 ? 30.147 1.424 17.561 1.00 33.50 264 ARG A N 1
ATOM 2176 C CA . ARG A 1 264 ? 31.273 2.204 17.040 1.00 33.50 264 ARG A CA 1
ATOM 2177 C C . ARG A 1 264 ? 31.594 3.278 18.070 1.00 33.50 264 ARG A C 1
ATOM 2179 O O . ARG A 1 264 ? 30.926 4.304 18.118 1.00 33.50 264 ARG A O 1
ATOM 2186 N N . HIS A 1 265 ? 32.581 2.975 18.907 1.00 37.91 265 HIS A N 1
ATOM 2187 C CA . HIS A 1 265 ? 33.215 3.928 19.808 1.00 37.91 265 HIS A CA 1
ATOM 2188 C C . HIS A 1 265 ? 34.106 4.907 19.031 1.00 37.91 265 HIS A C 1
ATOM 2190 O O . HIS A 1 265 ? 34.619 4.601 17.950 1.00 37.91 265 HIS A O 1
ATOM 2196 N N . ASP A 1 266 ? 34.244 6.072 19.646 1.00 38.25 266 ASP A N 1
ATOM 2197 C CA . ASP A 1 266 ? 34.926 7.300 19.266 1.00 38.25 266 ASP A CA 1
ATOM 2198 C C . ASP A 1 266 ? 36.305 7.171 18.619 1.00 38.25 266 ASP A C 1
ATOM 2200 O O . ASP A 1 266 ? 37.151 6.387 19.046 1.00 38.25 266 ASP A O 1
ATOM 2204 N N . ARG A 1 267 ? 36.577 8.104 17.697 1.00 38.16 267 ARG A N 1
ATOM 2205 C CA . ARG A 1 267 ? 37.854 8.829 17.671 1.00 38.16 267 ARG A CA 1
ATOM 2206 C C . ARG A 1 267 ? 37.606 10.302 17.370 1.00 38.16 267 ARG A C 1
ATOM 2208 O O . ARG A 1 267 ? 37.381 10.695 16.230 1.00 38.16 267 ARG A O 1
ATOM 2215 N N . SER A 1 268 ? 37.672 11.089 18.432 1.00 39.50 268 SER A N 1
ATOM 2216 C CA . SER A 1 268 ? 38.052 12.494 18.430 1.00 39.50 268 SER A CA 1
ATOM 2217 C C . SER A 1 268 ? 39.482 12.659 17.904 1.00 39.50 268 SER A C 1
ATOM 2219 O O . SER A 1 268 ? 40.396 11.989 18.388 1.00 39.50 268 SER A O 1
ATOM 2221 N N . THR A 1 269 ? 39.690 13.602 16.990 1.00 49.25 269 THR A N 1
ATOM 2222 C CA . THR A 1 269 ? 40.996 14.235 16.752 1.00 49.25 269 THR A CA 1
ATOM 2223 C C . THR A 1 269 ? 40.815 15.752 16.725 1.00 49.25 269 THR A C 1
ATOM 2225 O O . THR A 1 269 ? 39.826 16.218 16.155 1.00 49.25 269 THR A O 1
ATOM 2228 N N . PRO A 1 270 ? 41.727 16.514 17.352 1.00 52.19 270 PRO A N 1
ATOM 2229 C CA . PRO A 1 270 ? 41.615 17.957 17.503 1.00 52.19 270 PRO A CA 1
ATOM 2230 C C . PRO A 1 270 ? 42.099 18.688 16.247 1.00 52.19 270 PRO A C 1
ATOM 2232 O O . PRO A 1 270 ? 43.048 18.260 15.592 1.00 52.19 270 PRO A O 1
ATOM 2235 N N . LEU A 1 271 ? 41.450 19.810 15.939 1.00 46.28 271 LEU A N 1
ATOM 2236 C CA . LEU A 1 271 ? 41.953 20.804 14.998 1.00 46.28 271 LEU A CA 1
ATOM 2237 C C . LEU A 1 271 ? 42.933 21.722 15.733 1.00 46.28 271 LEU A C 1
ATOM 2239 O O . LEU A 1 271 ? 42.591 22.324 16.750 1.00 46.28 271 LEU A O 1
ATOM 2243 N N . SER A 1 272 ? 44.142 21.808 15.194 1.00 49.91 272 SER A N 1
ATOM 2244 C CA . SER A 1 272 ? 45.142 22.829 15.486 1.00 49.91 272 SER A CA 1
ATOM 2245 C C . SER A 1 272 ? 45.510 23.529 14.179 1.00 49.91 272 SER A C 1
ATOM 2247 O O . SER A 1 272 ? 45.719 22.833 13.181 1.00 49.91 272 SER A O 1
ATOM 2249 N N . PHE A 1 273 ? 45.668 24.853 14.288 1.00 49.50 273 PHE A N 1
ATOM 2250 C CA . PHE A 1 273 ? 45.904 25.898 13.279 1.00 49.50 273 PHE A CA 1
ATOM 2251 C C . PHE A 1 273 ? 44.653 26.518 12.657 1.00 49.50 273 PHE A C 1
ATOM 2253 O O . PHE A 1 273 ? 43.932 25.831 11.903 1.00 49.50 273 PHE A O 1
#

Mean predicted aligned error: 18.08 Å

Solvent-accessible surface area (backbone atoms only — not comparable to full-atom values): 17780 Å² total; per-residu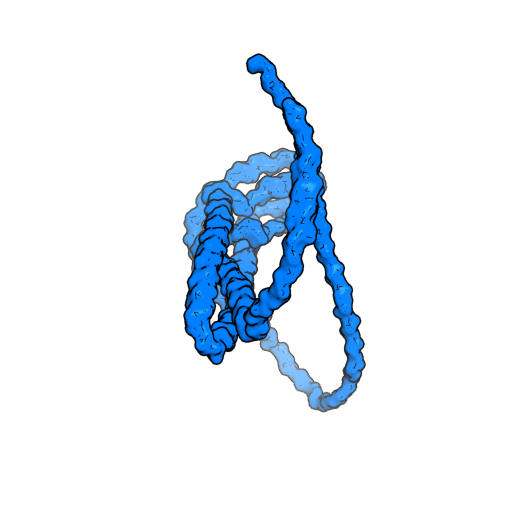e (Å²): 138,84,69,83,63,72,59,54,60,54,53,51,52,57,64,71,64,56,72,82,71,72,80,74,80,70,84,79,53,72,66,60,60,54,50,51,53,51,50,54,52,47,50,53,49,52,53,52,39,53,54,42,50,53,50,40,55,52,51,51,48,27,59,77,68,73,50,74,53,78,92,53,57,74,87,82,75,82,96,59,94,79,77,51,71,67,58,52,51,55,51,51,49,54,46,49,54,49,36,52,50,51,50,53,52,51,38,59,53,44,50,61,52,37,56,53,46,50,52,55,46,52,55,51,51,50,59,58,59,75,65,73,52,62,72,69,49,53,55,53,52,51,56,48,50,53,54,49,50,56,50,48,53,55,50,49,54,59,50,49,56,49,50,55,54,47,47,51,29,58,79,67,65,58,78,73,58,55,69,68,49,50,55,51,50,40,65,73,66,72,75,68,75,80,86,69,65,75,76,68,79,79,86,85,77,84,79,92,62,77,78,79,73,84,76,61,79,67,66,70,58,58,78,79,67,73,77,88,85,80,84,91,80,90,85,84,92,87,84,83,84,88,81,81,89,86,89,82,89,83,82,86,82,86,78,84,81,82,84,83,80,79,84,81,79,85,84,90,80,84,91,80,134

pLDDT: mean 71.42, std 24.02, range [33.5, 98.38]

Organism: Pleurodeles waltl (NCBI:txid8319)

Nearest PDB structures (foldseek):
  7a0g-assembly1_EEE  TM=2.765E-01  e=8.555E+00  Serratia marcescens

Sequence (273 aa):
MASFDDNRDTLAAELFSRKPQAPRTSDHTPTKEGLRQKFIKLERLRKQELARWWDITTLKRYLELKQIPRGLRVIIFPSLEDLDPDLLGEWEHLISATSFGMINILIKHADRKRDKLLQDITSLEEEIKNLNLTEATDKNYTIMREILTGYQLYIKDKKMRKLIRDDNDYTNGRIYTFARRYAVYYSRFRLLPLNRIVSLTYCSSVNSHPAPSPLSVDDFLMCVLAPFTGLVCLVLFLPCCWFATLPYGFLFYNLARPYLITSRHDRSTPLSF

Secondary structure (DSSP, 8-state):
---TTHHHHHHHHHHHSS-----------HHHHHHHHHHHHHHHHHHHHHHHHHHHHHHHHHHHTT---GGG--------SS--HHHHHHHHHHHHHHHHHHHHHHHHHHHHHHHHHHHHHHHHHHHHHTT--HHHHHHHHHHHHHHHHHHHHHHHHHHHHHHHHHHHHHHTT-S--HHHHHHHHHHHHT-S-GGGGGGGS---S-----------HHHHHHTS-------------------------------PPP---------------

Foldseek 3Di:
DDDPPVVPVVVVCVVVPPDPDDPPPPPPDVVVVVLVVLLVVLLVLLLLLLLLVLLLVLLVVCVVVLFFFPVLQDDDDDPDPDDDPVNVVVVNVVSSVVSNVVSVVSNVVSVVVSVVSVVVNVVSVVVSVVVVPPPSVVVSVVVSVVVSVVSNVVSVVVSVVSVVVRVVCVVVVNSDPPLVVVVVVCVVVVPDDPPPSVPPPDDPDDDPDPDDDDDDPVVVVVVVDDDPDDDDDDDDDDDDDDDDDDDDDDDDDDDDDDDDDDDDDDDDDDDDD

Radius of gyration: 32.86 Å; Cα contacts (8 Å, |Δi|>4): 78; chains: 1; bounding box: 70×75×96 Å